Protein AF-A0A3D0I6V7-F1 (afdb_monomer_lite)

Foldseek 3Di:
DDDDDDDDPPDDPDPPFDWDDDDDPFKTWTDDPQEIEIEGPQQDPLLVVLLNLLLCLLCVQPVVLVVQLNVLNAYEYEAEPPGFQLVDPVNVVLVPHADPVRHRRGPDDQWAADQRYIYGYSCLSQVPPPDPQLFFRVSLLRVQLNSLSSDDPVLVVLLQVLLVVCVVVVLDPPPAQCNPHSSSVRRQLSQQDQLGGCDCRRGNRSRHLVSCCVRRVSSSVSSCNNNNNGHDDGRPPRPD

Secondary structure (DSSP, 8-state):
----------------------SSTTEEEEEETTEEEEEETTS-HHHHHHHHHHHHHHHTT-HHHHHHHHHTT-EEEEE-TT--GGGSGGGGGGTT-B-TTS-BTTTT--EEE-SSEEEEEHHHHTT-TT-TTTTB-HHHHHHHHHHHTTS-HHHHHHHHHHHHHHHHTT-S-TT-GGGSSHHHHHHHHHHHHTT-B--STTTTT--SHHHHHHH-HHHHHHHHHHHTT---PPPTT---

Sequence (240 aa):
MSNRSLFIMVSLFCMLTAIVARGDSNERSSQDEGIEFKSTITVSDDAIERAQYIVDQMLSNASAIREKMKAIGFKVEIIGKDQVLSDLPDYSNLKGKTTLDGRDYDKGTRGVGSKKLCSVGEENLLCLPGQRYRDEDVLVHEFSHSIMAHLDVSTQAMIDLAYENASESKLYPDGIYMMRNSREYWAEGTQAWFDVTRRHDVNGGYNTREKLKDHDPQLASLLEQVYGSTRISRYHGCAY

Radius of gyration: 19.34 Å; chains: 1; bounding box: 62×46×58 Å

pLDDT: mean 90.11, std 17.69, range [30.78, 98.88]

Structure (mmCIF, N/CA/C/O backbone):
data_AF-A0A3D0I6V7-F1
#
_entry.id   AF-A0A3D0I6V7-F1
#
loop_
_atom_site.group_PDB
_atom_site.id
_atom_site.type_symbol
_atom_site.label_atom_id
_atom_site.label_alt_id
_atom_site.label_comp_id
_atom_site.label_asym_id
_atom_site.label_entity_id
_atom_site.label_seq_id
_atom_site.pdbx_PDB_ins_code
_atom_site.Cartn_x
_atom_site.Cartn_y
_atom_site.Cartn_z
_atom_site.occupancy
_atom_site.B_iso_or_equiv
_atom_site.auth_seq_id
_atom_site.auth_comp_id
_atom_site.auth_asym_id
_atom_site.auth_atom_id
_atom_site.pdbx_PDB_model_num
ATOM 1 N N . MET A 1 1 ? -40.426 27.567 -33.828 1.00 44.19 1 MET A N 1
ATOM 2 C CA . MET A 1 1 ? -39.173 26.983 -34.353 1.00 44.19 1 MET A CA 1
ATOM 3 C C . MET A 1 1 ? -38.013 27.862 -33.910 1.00 44.19 1 MET A C 1
ATOM 5 O O . MET A 1 1 ? -37.875 28.963 -34.419 1.00 44.19 1 MET A O 1
ATOM 9 N N . SER A 1 2 ? -37.235 27.431 -32.919 1.00 36.03 2 SER A N 1
ATOM 10 C CA . SER A 1 2 ? -35.930 28.023 -32.601 1.00 36.03 2 SER A CA 1
ATOM 11 C C . SER A 1 2 ? -35.115 26.956 -31.873 1.00 36.03 2 SER A C 1
ATOM 13 O O . SER A 1 2 ? -35.386 26.636 -30.718 1.00 36.03 2 SER A O 1
ATOM 15 N N . ASN A 1 3 ? -34.201 26.328 -32.613 1.00 36.41 3 ASN A N 1
ATOM 16 C CA . ASN A 1 3 ? -33.264 25.328 -32.115 1.00 36.41 3 ASN A CA 1
ATOM 17 C C . ASN A 1 3 ? -32.161 26.033 -31.320 1.00 36.41 3 ASN A C 1
ATOM 19 O O . ASN A 1 3 ? -31.417 26.835 -31.881 1.00 36.41 3 ASN A O 1
ATOM 23 N N . ARG A 1 4 ? -32.017 25.694 -30.038 1.00 38.53 4 ARG A N 1
ATOM 24 C CA . ARG A 1 4 ? -30.774 25.914 -29.292 1.00 38.53 4 ARG A CA 1
ATOM 25 C C . ARG A 1 4 ? -29.986 24.610 -29.315 1.00 38.53 4 ARG A C 1
ATOM 27 O O . ARG A 1 4 ? -30.300 23.687 -28.572 1.00 38.53 4 ARG A O 1
ATOM 34 N N . SER A 1 5 ? -28.998 24.532 -30.200 1.00 37.81 5 SER A N 1
ATOM 35 C CA . SER A 1 5 ? -28.028 23.439 -30.212 1.00 37.81 5 SER A CA 1
ATOM 36 C C . SER A 1 5 ? -27.090 23.586 -29.017 1.00 37.81 5 SER A C 1
ATOM 38 O O . SER A 1 5 ? -26.393 24.591 -28.878 1.00 37.81 5 SER A O 1
ATOM 40 N N . LEU A 1 6 ? -27.112 22.584 -28.144 1.00 35.12 6 LEU A N 1
ATOM 41 C CA . LEU A 1 6 ? -26.223 22.420 -27.003 1.00 35.12 6 LEU A CA 1
ATOM 42 C C . LEU A 1 6 ? -24.866 21.913 -27.521 1.00 35.12 6 LEU A C 1
ATOM 44 O O . LEU A 1 6 ? -24.780 20.804 -28.042 1.00 35.12 6 LEU A O 1
ATOM 48 N N . PHE A 1 7 ? -23.817 22.730 -27.418 1.00 35.53 7 PHE A N 1
ATOM 49 C CA . PHE A 1 7 ? -22.442 22.295 -27.675 1.00 35.53 7 PHE A CA 1
ATOM 50 C C . PHE A 1 7 ? -21.954 21.475 -26.475 1.00 35.53 7 PHE A C 1
ATOM 52 O O . PHE A 1 7 ? -21.777 22.010 -25.382 1.00 35.53 7 PHE A O 1
ATOM 59 N N . ILE A 1 8 ? -21.750 20.174 -26.677 1.00 35.34 8 ILE A N 1
ATOM 60 C CA . ILE A 1 8 ? -21.060 19.297 -25.728 1.00 35.34 8 ILE A CA 1
ATOM 61 C C . ILE A 1 8 ? -19.558 19.471 -25.978 1.00 35.34 8 ILE A C 1
ATOM 63 O O . ILE A 1 8 ? -19.040 19.040 -27.007 1.00 35.34 8 ILE A O 1
ATOM 67 N N . MET A 1 9 ? -18.864 20.133 -25.053 1.00 30.78 9 MET A N 1
ATOM 68 C CA . MET A 1 9 ? -17.402 20.171 -25.017 1.00 30.78 9 MET A CA 1
ATOM 69 C C . MET A 1 9 ? -16.917 18.852 -24.407 1.00 30.78 9 MET A C 1
ATOM 71 O O . MET A 1 9 ? -16.960 18.665 -23.194 1.00 30.78 9 MET A O 1
ATOM 75 N N . VAL A 1 10 ? -16.495 17.912 -25.251 1.00 34.19 10 VAL A N 1
ATOM 76 C CA . VAL A 1 10 ? -15.739 16.737 -24.806 1.00 34.19 10 VAL A CA 1
ATOM 77 C C . VAL A 1 10 ? -14.301 17.202 -24.583 1.00 34.19 10 VAL A C 1
ATOM 79 O O . VAL A 1 10 ? -13.553 17.395 -25.539 1.00 34.19 10 VAL A O 1
ATOM 82 N N . SER A 1 11 ? -13.928 17.445 -23.325 1.00 35.38 11 SER A N 1
ATOM 83 C CA . SER A 1 11 ? -12.531 17.673 -22.949 1.00 35.38 11 SER A CA 1
ATOM 84 C C . SER A 1 11 ? -11.762 16.364 -23.092 1.00 35.38 11 SER A C 1
ATOM 86 O O . SER A 1 11 ? -11.892 15.460 -22.270 1.00 35.38 11 SER A O 1
ATOM 88 N N . LEU A 1 12 ? -10.967 16.267 -24.153 1.00 33.97 12 LEU A N 1
ATOM 89 C CA . LEU A 1 12 ? -9.975 15.219 -24.340 1.00 33.97 12 LEU A CA 1
ATOM 90 C C . LEU A 1 12 ? -8.767 15.567 -23.453 1.00 33.97 12 LEU A C 1
ATOM 92 O O . LEU A 1 12 ? -7.977 16.448 -23.794 1.00 33.97 12 LEU A O 1
ATOM 96 N N . PHE A 1 13 ? -8.653 14.934 -22.284 1.00 36.72 13 PHE A N 1
ATOM 97 C CA . PHE A 1 13 ? -7.444 15.021 -21.463 1.00 36.72 13 PHE A CA 1
ATOM 98 C C . PHE A 1 13 ? -6.343 14.217 -22.162 1.00 36.72 13 PHE A C 1
ATOM 100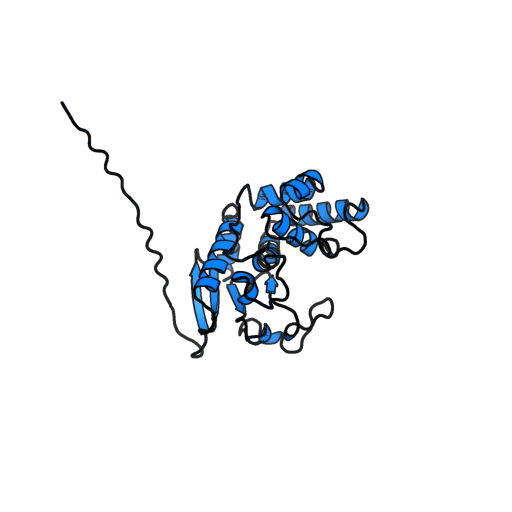 O O . PHE A 1 13 ? -6.363 12.991 -22.191 1.00 36.72 13 PHE A O 1
ATOM 107 N N . CYS A 1 14 ? -5.415 14.926 -22.797 1.00 34.62 14 CYS A N 1
ATOM 108 C CA . CYS A 1 14 ? -4.216 14.352 -23.384 1.00 34.62 14 CYS A CA 1
ATOM 109 C C . CYS A 1 14 ? -3.170 14.237 -22.265 1.00 34.62 14 CYS A C 1
ATOM 111 O O . CYS A 1 14 ? -2.580 15.247 -21.879 1.00 34.62 14 CYS A O 1
ATOM 113 N N . MET A 1 15 ? -2.977 13.040 -21.704 1.00 38.62 15 MET A N 1
ATOM 114 C CA . MET A 1 15 ? -1.823 12.761 -20.844 1.00 38.62 15 MET A CA 1
ATOM 115 C C . MET A 1 15 ? -0.558 12.847 -21.706 1.00 38.62 15 MET A C 1
ATOM 117 O O . MET A 1 15 ? -0.274 11.958 -22.505 1.00 38.62 15 MET A O 1
ATOM 121 N N . LEU A 1 16 ? 0.195 13.944 -21.582 1.00 36.66 16 LEU A N 1
ATOM 122 C CA . LEU A 1 16 ? 1.563 14.005 -22.089 1.00 36.66 16 LEU A CA 1
ATOM 123 C C . LEU A 1 16 ? 2.473 13.260 -21.106 1.00 36.66 16 LEU A C 1
ATOM 125 O O . LEU A 1 16 ? 2.889 13.815 -20.091 1.00 36.66 16 LEU A O 1
ATOM 129 N N . THR A 1 17 ? 2.825 12.021 -21.430 1.00 43.06 17 THR A N 1
ATOM 130 C CA . THR A 1 17 ? 3.949 11.321 -20.806 1.00 43.06 17 THR A CA 1
ATOM 131 C C . THR A 1 17 ? 5.256 11.918 -21.330 1.00 43.06 17 THR A C 1
ATOM 133 O O . THR A 1 17 ? 5.745 11.595 -22.411 1.00 43.06 17 THR A O 1
ATOM 136 N N . ALA A 1 18 ? 5.834 12.850 -20.571 1.00 42.56 18 ALA A N 1
ATOM 137 C CA . ALA A 1 18 ? 7.183 13.335 -20.832 1.00 42.56 18 ALA A CA 1
ATOM 138 C C . ALA A 1 18 ? 8.200 12.281 -20.362 1.00 42.56 18 ALA A C 1
ATOM 140 O O . ALA A 1 18 ? 8.536 12.215 -19.182 1.00 42.56 18 ALA A O 1
ATOM 141 N N . ILE A 1 19 ? 8.696 11.454 -21.286 1.00 46.72 19 ILE A N 1
ATOM 142 C CA . ILE A 1 19 ? 9.836 10.563 -21.034 1.00 46.72 19 ILE A CA 1
ATOM 143 C C . ILE A 1 19 ? 11.098 11.433 -20.967 1.00 46.72 19 ILE A C 1
ATOM 145 O O . ILE A 1 19 ? 11.616 11.881 -21.992 1.00 46.72 19 ILE A O 1
ATOM 149 N N . VAL A 1 20 ? 11.601 11.700 -19.760 1.00 46.50 20 VAL A N 1
ATOM 150 C CA . VAL A 1 20 ? 12.901 12.355 -19.563 1.00 46.50 20 VAL A CA 1
ATOM 151 C C . VAL A 1 20 ? 13.965 11.269 -19.433 1.00 46.50 20 VAL A C 1
ATOM 153 O O . VAL A 1 20 ? 14.187 10.718 -18.362 1.00 46.50 20 VAL A O 1
ATOM 156 N N . ALA A 1 21 ? 14.643 10.953 -20.535 1.00 43.91 21 ALA A N 1
ATOM 157 C CA . ALA A 1 21 ? 15.810 10.078 -20.504 1.00 43.91 21 ALA A CA 1
ATOM 158 C C . ALA A 1 21 ? 17.043 10.870 -20.038 1.00 43.91 21 ALA A C 1
ATOM 160 O O . ALA A 1 21 ? 17.552 11.701 -20.794 1.00 43.91 21 ALA A O 1
ATOM 161 N N . ARG A 1 22 ? 17.539 10.620 -18.816 1.00 43.75 22 ARG A N 1
ATOM 162 C CA . ARG A 1 22 ? 18.930 10.919 -18.417 1.00 43.75 22 ARG A CA 1
ATOM 163 C C . ARG A 1 22 ? 19.333 10.198 -17.119 1.00 43.75 22 ARG A C 1
ATOM 165 O O . ARG A 1 22 ? 18.882 10.582 -16.047 1.00 43.75 22 ARG A O 1
ATOM 172 N N . GLY A 1 23 ? 20.265 9.248 -17.252 1.00 40.56 23 GLY A N 1
ATOM 173 C CA . GLY A 1 23 ? 20.963 8.539 -16.167 1.00 40.56 23 GLY A CA 1
ATOM 174 C C . GLY A 1 23 ? 20.849 7.022 -16.333 1.00 40.56 23 GLY A C 1
ATOM 175 O O . GLY A 1 23 ? 19.756 6.513 -16.169 1.00 40.56 23 GLY A O 1
ATOM 176 N N . ASP A 1 24 ? 21.951 6.362 -16.722 1.00 50.97 24 ASP A N 1
ATOM 177 C CA . ASP A 1 24 ? 22.096 4.939 -17.098 1.00 50.97 24 ASP A CA 1
ATOM 178 C C . ASP A 1 24 ? 21.092 4.395 -18.137 1.00 50.97 24 ASP A C 1
ATOM 180 O O . ASP A 1 24 ? 19.878 4.473 -18.005 1.00 50.97 24 ASP A O 1
ATOM 184 N N . SER A 1 25 ? 21.603 3.814 -19.229 1.00 58.59 25 SER A N 1
ATOM 185 C CA . SER A 1 25 ? 20.843 3.463 -20.448 1.00 58.59 25 SER A CA 1
ATOM 186 C C . SER A 1 25 ? 19.712 2.433 -20.273 1.00 58.59 25 SER A C 1
ATOM 188 O O . SER A 1 25 ? 19.118 2.024 -21.267 1.00 58.59 25 SER A O 1
ATOM 190 N N . ASN A 1 26 ? 19.434 2.006 -19.041 1.00 82.31 26 ASN A N 1
ATOM 191 C CA . ASN A 1 26 ? 18.452 0.992 -18.688 1.00 82.31 26 ASN A CA 1
ATOM 192 C C . ASN A 1 26 ? 17.355 1.487 -17.734 1.00 82.31 26 ASN A C 1
ATOM 194 O O . ASN A 1 26 ? 16.481 0.687 -17.416 1.00 82.31 26 ASN A O 1
ATOM 198 N N . GLU A 1 27 ? 17.356 2.749 -17.293 1.00 88.69 27 GLU A N 1
ATOM 199 C CA . GLU A 1 27 ? 16.289 3.314 -16.452 1.00 88.69 27 GLU A CA 1
ATOM 200 C C . GLU A 1 27 ? 15.258 4.097 -17.270 1.00 88.69 27 GLU A C 1
ATOM 202 O O . GLU A 1 27 ? 15.565 4.716 -18.292 1.00 88.69 27 GLU A O 1
ATOM 207 N N . ARG A 1 28 ? 14.015 4.106 -16.786 1.00 92.31 28 ARG A N 1
ATOM 208 C CA . ARG A 1 28 ? 12.954 4.985 -17.270 1.00 92.31 28 ARG A CA 1
ATOM 209 C C . ARG A 1 28 ? 12.124 5.519 -16.114 1.00 92.31 28 ARG A C 1
ATOM 211 O O . ARG A 1 28 ? 11.923 4.838 -15.107 1.00 92.31 28 ARG A O 1
ATOM 218 N N . SER A 1 29 ? 11.599 6.723 -16.297 1.00 94.19 29 SER A N 1
ATOM 219 C CA . SER A 1 29 ? 10.659 7.335 -15.371 1.00 94.19 29 SER A CA 1
ATOM 220 C C . SER A 1 29 ? 9.445 7.899 -16.098 1.00 94.19 29 SER A C 1
ATOM 222 O O . SER A 1 29 ? 9.492 8.245 -17.281 1.00 94.19 29 SER A O 1
ATOM 224 N N . SER A 1 30 ? 8.340 7.968 -15.370 1.00 94.69 30 SER A N 1
ATOM 225 C CA . SER A 1 30 ? 7.122 8.675 -15.747 1.00 94.69 30 SER A CA 1
ATOM 226 C C . SER A 1 30 ? 6.600 9.434 -14.531 1.00 94.69 30 SER A C 1
ATOM 228 O O . SER A 1 30 ? 7.042 9.201 -13.405 1.00 94.69 30 SER A O 1
ATOM 230 N N . GLN A 1 31 ? 5.685 10.370 -14.749 1.00 95.06 31 GLN A N 1
ATOM 231 C CA . GLN A 1 31 ? 5.022 11.085 -13.667 1.00 95.06 31 GLN A CA 1
ATOM 232 C C . GLN A 1 31 ? 3.521 11.023 -13.866 1.00 95.06 31 GLN A C 1
ATOM 234 O O . GLN A 1 31 ? 3.049 11.147 -14.994 1.00 95.06 31 GLN A O 1
ATOM 239 N N . ASP A 1 32 ? 2.805 10.888 -12.759 1.00 95.44 32 ASP A N 1
ATOM 240 C CA . ASP A 1 32 ? 1.353 10.940 -12.731 1.00 95.44 32 ASP A CA 1
ATOM 241 C C . ASP A 1 32 ? 0.898 11.735 -11.508 1.00 95.44 32 ASP A C 1
ATOM 243 O O . ASP A 1 32 ? 1.342 11.488 -10.383 1.00 95.44 32 ASP A O 1
ATOM 247 N N . GLU A 1 33 ? 0.115 12.788 -11.754 1.00 94.25 33 GLU A N 1
ATOM 248 C CA . GLU A 1 33 ? -0.360 13.733 -10.732 1.00 94.25 33 GLU A CA 1
ATOM 249 C C . GLU A 1 33 ? 0.744 14.227 -9.757 1.00 94.25 33 GLU A C 1
ATOM 251 O O . GLU A 1 33 ? 0.497 14.546 -8.592 1.00 94.25 33 GLU A O 1
ATOM 256 N N . GLY A 1 34 ? 1.991 14.314 -10.241 1.00 92.88 34 GLY A N 1
ATOM 257 C CA . GLY A 1 34 ? 3.176 14.764 -9.500 1.00 92.88 34 GLY A CA 1
ATOM 258 C C . GLY A 1 34 ? 3.893 13.702 -8.656 1.00 92.88 34 GLY A C 1
ATOM 259 O O . GLY A 1 34 ? 4.858 14.044 -7.972 1.00 92.88 34 GLY A O 1
ATOM 260 N N . ILE A 1 35 ? 3.456 12.443 -8.694 1.00 97.75 35 ILE A N 1
ATOM 261 C CA . ILE A 1 35 ? 4.206 11.301 -8.163 1.00 97.75 35 ILE A CA 1
ATOM 262 C C . ILE A 1 35 ? 5.079 10.730 -9.280 1.00 97.75 35 ILE A C 1
ATOM 264 O O . ILE A 1 35 ? 4.626 10.565 -10.412 1.00 97.75 35 ILE A O 1
ATOM 268 N N . GLU A 1 36 ? 6.344 10.450 -8.974 1.00 98.00 36 GLU A N 1
ATOM 269 C CA . GLU A 1 36 ? 7.277 9.856 -9.931 1.00 98.00 36 GLU A CA 1
ATOM 270 C C . GLU A 1 36 ? 7.214 8.324 -9.865 1.00 98.00 36 GLU A C 1
ATOM 272 O O . GLU A 1 36 ? 7.253 7.733 -8.786 1.00 98.00 36 GLU A O 1
ATOM 277 N N . PHE A 1 37 ? 7.156 7.684 -11.031 1.00 98.38 37 PHE A N 1
ATOM 278 C CA . PHE A 1 37 ? 7.199 6.236 -11.195 1.00 98.38 37 PHE A CA 1
ATOM 279 C C . PHE A 1 37 ? 8.473 5.863 -11.939 1.00 98.38 37 PHE A C 1
ATOM 281 O O . PHE A 1 37 ? 8.675 6.315 -13.067 1.00 98.38 37 PHE A O 1
ATOM 288 N N . LYS A 1 38 ? 9.328 5.039 -11.332 1.00 97.44 38 LYS A N 1
ATOM 289 C CA . LYS A 1 38 ? 10.608 4.608 -11.911 1.00 97.44 38 LYS A CA 1
ATOM 290 C C . LYS A 1 38 ? 10.631 3.106 -12.141 1.00 97.44 38 LYS A C 1
ATOM 292 O O . LYS A 1 38 ? 10.008 2.333 -11.421 1.00 97.44 38 LYS A O 1
ATOM 297 N N . SER A 1 39 ? 11.353 2.686 -13.166 1.00 96.31 39 SER A N 1
ATOM 298 C CA . SER A 1 39 ? 11.578 1.276 -13.479 1.00 96.31 39 SER A CA 1
ATOM 299 C C . SER A 1 39 ? 12.784 1.135 -14.400 1.00 96.31 39 SER A C 1
ATOM 301 O O . SER A 1 39 ? 13.356 2.129 -14.855 1.00 96.31 39 SER A O 1
ATOM 303 N N . THR A 1 40 ? 13.158 -0.099 -14.716 1.00 93.69 40 THR A N 1
ATOM 304 C CA . THR A 1 40 ? 14.031 -0.350 -15.860 1.00 93.69 40 THR A CA 1
ATOM 305 C C . THR A 1 40 ? 13.239 -0.377 -17.167 1.00 93.69 40 THR A C 1
ATOM 307 O O . THR A 1 40 ? 12.031 -0.609 -17.174 1.00 93.69 40 THR A O 1
ATOM 310 N N . ILE A 1 41 ? 13.914 -0.183 -18.303 1.00 93.38 41 ILE A N 1
ATOM 311 C CA . ILE A 1 41 ? 13.291 -0.234 -19.640 1.00 93.38 41 ILE A CA 1
ATOM 312 C C . ILE A 1 41 ? 12.690 -1.603 -19.993 1.00 93.38 41 ILE A C 1
ATOM 314 O O . ILE A 1 41 ? 11.952 -1.709 -20.967 1.00 93.38 41 ILE A O 1
ATOM 318 N N . THR A 1 42 ? 13.034 -2.652 -19.240 1.00 93.56 42 THR A N 1
ATOM 319 C CA . THR A 1 42 ? 12.515 -4.011 -19.433 1.00 93.56 42 THR A CA 1
ATOM 320 C C . THR A 1 42 ? 11.175 -4.245 -18.748 1.00 93.56 42 THR A C 1
ATOM 322 O O . THR A 1 42 ? 10.496 -5.206 -19.099 1.00 93.56 42 THR A O 1
ATOM 325 N N . VAL A 1 43 ? 10.803 -3.397 -17.782 1.00 96.81 43 VAL A N 1
ATOM 326 C CA . VAL A 1 43 ? 9.460 -3.408 -17.194 1.00 96.81 43 VAL A CA 1
ATOM 327 C C . VAL A 1 43 ? 8.467 -2.985 -18.268 1.00 96.81 43 VAL A C 1
ATOM 329 O O . VAL A 1 43 ? 8.730 -2.057 -19.025 1.00 96.81 43 VAL A O 1
ATOM 332 N N . SER A 1 44 ? 7.333 -3.665 -18.345 1.00 96.31 44 SER A N 1
ATOM 333 C CA . SER A 1 44 ? 6.261 -3.381 -19.303 1.00 96.31 44 SER A CA 1
ATOM 334 C C . SER A 1 44 ? 5.522 -2.068 -19.014 1.00 96.31 44 SER A C 1
ATOM 336 O O . SER A 1 44 ? 5.474 -1.592 -17.878 1.00 96.31 44 SER A O 1
ATOM 338 N N . ASP A 1 45 ? 4.941 -1.463 -20.054 1.00 96.69 45 ASP A N 1
ATOM 339 C CA . ASP A 1 45 ? 4.118 -0.249 -19.923 1.00 96.69 45 ASP A CA 1
ATOM 340 C C . ASP A 1 45 ? 2.863 -0.514 -19.085 1.00 96.69 45 ASP A C 1
ATOM 342 O O . ASP A 1 45 ? 2.590 0.245 -18.158 1.00 96.69 45 ASP A O 1
ATOM 346 N N . ASP A 1 46 ? 2.204 -1.660 -19.295 1.00 97.12 46 ASP A N 1
ATOM 347 C CA . ASP A 1 46 ? 1.071 -2.128 -18.489 1.00 97.12 46 ASP A CA 1
ATOM 348 C C . ASP A 1 46 ? 1.360 -2.102 -16.981 1.00 97.12 46 ASP A C 1
ATOM 350 O O . ASP A 1 46 ? 0.481 -1.769 -16.187 1.00 97.12 46 ASP A O 1
ATOM 354 N N . ALA A 1 47 ? 2.581 -2.453 -16.555 1.00 97.69 47 ALA A N 1
ATOM 355 C CA . ALA A 1 47 ? 2.942 -2.438 -15.139 1.00 97.69 47 ALA A CA 1
ATOM 356 C C . ALA A 1 47 ? 3.014 -1.009 -14.587 1.00 97.69 47 ALA A C 1
ATOM 358 O O . ALA A 1 47 ? 2.548 -0.755 -13.475 1.00 97.69 47 ALA A O 1
ATOM 359 N N . ILE A 1 48 ? 3.552 -0.065 -15.365 1.00 98.00 48 ILE A N 1
ATOM 360 C CA . ILE A 1 48 ? 3.581 1.353 -14.984 1.00 98.00 48 ILE A CA 1
ATOM 361 C C . ILE A 1 48 ? 2.160 1.901 -1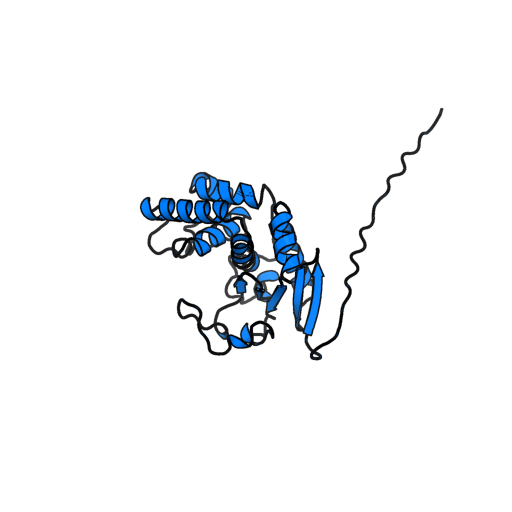4.895 1.00 98.00 48 ILE A C 1
ATOM 363 O O . ILE A 1 48 ? 1.795 2.469 -13.867 1.00 98.00 48 ILE A O 1
ATOM 367 N N . GLU A 1 49 ? 1.349 1.683 -15.929 1.00 97.88 49 GLU A N 1
ATOM 368 C CA . GLU A 1 49 ? -0.039 2.150 -15.976 1.00 97.88 49 GLU A CA 1
ATOM 369 C C . GLU A 1 49 ? -0.867 1.553 -14.831 1.00 97.88 49 GLU A C 1
ATOM 371 O O . GLU A 1 49 ? -1.656 2.245 -14.182 1.00 97.88 49 GLU A O 1
ATOM 376 N N . ARG A 1 50 ? -0.648 0.271 -14.511 1.00 98.25 50 ARG A N 1
ATOM 377 C CA . ARG A 1 50 ? -1.302 -0.386 -13.378 1.00 98.25 50 ARG A CA 1
ATOM 378 C C . ARG A 1 50 ? -0.893 0.234 -12.043 1.00 98.25 50 ARG A C 1
ATOM 380 O O . ARG A 1 50 ? -1.761 0.446 -11.193 1.00 98.25 50 ARG A O 1
ATOM 387 N N . ALA A 1 51 ? 0.393 0.520 -11.849 1.00 98.62 51 ALA A N 1
ATOM 388 C CA . ALA A 1 51 ? 0.881 1.152 -10.627 1.00 98.62 51 ALA A CA 1
ATOM 389 C C . ALA A 1 51 ? 0.310 2.568 -10.455 1.00 98.62 51 ALA A C 1
ATOM 391 O O . ALA A 1 51 ? -0.172 2.900 -9.370 1.00 98.62 51 ALA A O 1
ATOM 392 N N . GLN A 1 52 ? 0.304 3.367 -11.527 1.00 98.56 52 GLN A N 1
ATOM 393 C CA . GLN A 1 52 ? -0.300 4.703 -11.562 1.00 98.56 52 GLN A CA 1
ATOM 394 C C . GLN A 1 52 ? -1.779 4.646 -11.185 1.00 98.56 52 GLN A C 1
ATOM 396 O O . GLN A 1 52 ? -2.198 5.292 -10.227 1.00 98.56 52 GLN A O 1
ATOM 401 N N . TYR A 1 53 ? -2.543 3.764 -11.838 1.00 98.44 53 TYR A N 1
ATOM 402 C CA . TYR A 1 53 ? -3.957 3.564 -11.533 1.00 98.44 53 TYR A CA 1
ATOM 403 C C . TYR A 1 53 ? -4.206 3.246 -10.050 1.00 98.44 53 TYR A C 1
ATOM 405 O O . TYR A 1 53 ? -5.086 3.853 -9.439 1.00 98.44 53 TYR A O 1
ATOM 413 N N . ILE A 1 54 ? -3.449 2.313 -9.455 1.00 98.62 54 ILE A N 1
ATOM 414 C CA . ILE A 1 54 ? -3.612 1.945 -8.038 1.00 98.62 54 ILE A CA 1
ATOM 415 C C . ILE A 1 54 ? -3.348 3.151 -7.131 1.00 98.62 54 ILE A C 1
ATOM 417 O O . ILE A 1 54 ? -4.174 3.453 -6.266 1.00 98.62 54 ILE A O 1
ATOM 421 N N . VAL A 1 55 ? -2.226 3.850 -7.336 1.00 98.75 55 VAL A N 1
ATOM 422 C CA . VAL A 1 55 ? -1.857 5.042 -6.554 1.00 98.75 55 VAL A CA 1
ATOM 423 C C . VAL A 1 55 ? -2.948 6.103 -6.645 1.00 98.75 55 VAL A C 1
ATOM 425 O O . VAL A 1 55 ? -3.354 6.667 -5.626 1.00 98.75 55 VAL A O 1
ATOM 428 N N . ASP A 1 56 ? -3.482 6.319 -7.843 1.00 98.25 56 ASP A N 1
ATOM 429 C CA . ASP A 1 56 ? -4.544 7.280 -8.077 1.00 98.25 56 ASP A CA 1
ATOM 430 C C . ASP A 1 56 ? -5.849 6.927 -7.378 1.00 98.25 56 ASP A C 1
ATOM 432 O O . ASP A 1 56 ? -6.457 7.790 -6.736 1.00 98.25 56 ASP A O 1
ATOM 436 N N . GLN A 1 57 ? -6.260 5.659 -7.423 1.00 98.31 57 GLN A N 1
ATOM 437 C CA . GLN A 1 57 ? -7.437 5.216 -6.682 1.00 98.31 57 GLN A CA 1
ATOM 438 C C . GLN A 1 57 ? -7.234 5.380 -5.172 1.00 98.31 57 GLN A C 1
ATOM 440 O O . GLN A 1 57 ? -8.102 5.937 -4.495 1.00 98.31 57 GLN A O 1
ATOM 445 N N . MET A 1 58 ? -6.083 4.968 -4.636 1.00 98.69 58 MET A N 1
ATOM 446 C CA . MET A 1 58 ? -5.796 5.068 -3.201 1.00 98.69 58 MET A CA 1
ATOM 447 C C . MET A 1 58 ? -5.712 6.518 -2.702 1.00 98.69 58 MET A C 1
ATOM 449 O O . MET A 1 58 ? -6.015 6.775 -1.539 1.00 98.69 58 MET A O 1
ATOM 453 N N . LEU A 1 59 ? -5.345 7.473 -3.563 1.00 98.38 59 LEU A N 1
ATOM 454 C CA . LEU A 1 59 ? -5.271 8.899 -3.224 1.00 98.38 59 LEU A CA 1
ATOM 455 C C . LEU A 1 59 ? -6.482 9.725 -3.675 1.00 98.38 59 LEU A C 1
ATOM 457 O O . LEU A 1 59 ? -6.525 10.924 -3.396 1.00 98.38 59 LEU A O 1
ATOM 461 N N . SER A 1 60 ? -7.469 9.121 -4.338 1.00 97.19 60 SER A N 1
ATOM 462 C CA . SER A 1 60 ? -8.636 9.820 -4.905 1.00 97.19 60 SER A CA 1
ATOM 463 C C . SER A 1 60 ? -9.415 10.660 -3.881 1.00 97.19 60 SER A C 1
ATOM 465 O O . SER A 1 60 ? -9.869 11.756 -4.203 1.00 97.19 60 SER A O 1
ATOM 467 N N . ASN A 1 61 ? -9.508 10.188 -2.634 1.00 97.00 61 ASN A N 1
ATOM 468 C CA . ASN A 1 61 ? -10.137 10.899 -1.515 1.00 97.00 61 ASN A CA 1
ATOM 469 C C . ASN A 1 61 ? -9.117 11.567 -0.564 1.00 97.00 61 ASN A C 1
ATOM 471 O O . ASN A 1 61 ? -9.488 12.162 0.443 1.00 97.00 61 ASN A O 1
ATOM 475 N N . ALA A 1 62 ? -7.820 11.501 -0.881 1.00 95.81 62 ALA A N 1
ATOM 476 C CA . ALA A 1 62 ? -6.726 11.910 -0.003 1.00 95.81 62 ALA A CA 1
ATOM 477 C C . ALA A 1 62 ? -5.768 12.914 -0.675 1.00 95.81 62 ALA A C 1
ATOM 479 O O . ALA A 1 62 ? -4.544 12.811 -0.562 1.00 95.81 62 ALA A O 1
ATOM 480 N N . SER A 1 63 ? -6.311 13.930 -1.353 1.00 95.88 63 SER A N 1
ATOM 481 C CA . SER A 1 63 ? -5.521 14.942 -2.080 1.00 95.88 63 SER A CA 1
ATOM 482 C C . SER A 1 63 ? -4.480 15.653 -1.204 1.00 95.88 63 SER A C 1
ATOM 484 O O . SER A 1 63 ? -3.355 15.880 -1.640 1.00 95.88 63 SER A O 1
ATOM 486 N N . ALA A 1 64 ? -4.792 15.927 0.067 1.00 97.50 64 ALA A N 1
ATOM 487 C CA . ALA A 1 64 ? -3.832 16.511 1.006 1.00 97.50 64 ALA A CA 1
ATOM 488 C C . ALA A 1 64 ? -2.616 15.599 1.269 1.00 97.50 64 ALA A C 1
ATOM 490 O O . ALA A 1 64 ? -1.512 16.094 1.498 1.00 97.50 64 ALA A O 1
ATOM 491 N N . ILE A 1 65 ? -2.797 14.275 1.232 1.00 98.38 65 ILE A N 1
ATOM 492 C CA . ILE A 1 65 ? -1.699 13.305 1.343 1.00 98.38 65 ILE A CA 1
ATOM 493 C C . ILE A 1 65 ? -0.872 13.311 0.060 1.00 98.38 65 ILE A C 1
ATOM 495 O O . ILE A 1 65 ? 0.356 13.379 0.140 1.00 98.38 65 ILE A O 1
ATOM 499 N N . ARG A 1 66 ? -1.532 13.337 -1.106 1.00 98.19 66 ARG A N 1
ATOM 500 C CA . ARG A 1 66 ? -0.862 13.466 -2.407 1.00 98.19 66 ARG A CA 1
ATOM 501 C C . ARG A 1 66 ? 0.054 14.689 -2.441 1.00 98.19 66 ARG A C 1
ATOM 503 O O . ARG A 1 66 ? 1.224 14.560 -2.784 1.00 98.19 66 ARG A O 1
ATOM 510 N N . GLU A 1 67 ? -0.425 15.855 -2.011 1.00 98.31 67 GLU A N 1
ATOM 511 C CA . GLU A 1 67 ? 0.393 17.077 -1.984 1.00 98.31 67 GLU A CA 1
ATOM 512 C C . GLU A 1 67 ? 1.604 16.967 -1.047 1.00 98.31 67 GLU A C 1
ATOM 514 O O . GLU A 1 67 ? 2.698 17.412 -1.397 1.00 98.31 67 GLU A O 1
ATOM 519 N N . LYS A 1 68 ? 1.463 16.309 0.112 1.00 98.50 68 LYS A N 1
ATOM 520 C CA . LYS A 1 68 ? 2.608 16.039 1.000 1.00 98.50 68 LYS A CA 1
ATOM 521 C C . LYS A 1 68 ? 3.636 15.115 0.341 1.00 98.50 68 LYS A C 1
ATOM 523 O O . LYS A 1 68 ? 4.831 15.373 0.464 1.00 98.50 68 LYS A O 1
ATOM 528 N N . MET A 1 69 ? 3.183 14.069 -0.352 1.00 98.56 69 MET A N 1
ATOM 529 C CA . MET A 1 69 ? 4.048 13.135 -1.081 1.00 98.56 69 MET A CA 1
ATOM 530 C C . MET A 1 69 ? 4.787 13.834 -2.233 1.00 98.56 69 MET A C 1
ATOM 532 O O . MET A 1 69 ? 6.006 13.707 -2.354 1.00 98.56 69 MET A O 1
ATOM 536 N N . LYS A 1 70 ? 4.088 14.662 -3.018 1.00 98.12 70 LYS A N 1
ATOM 537 C CA . LYS A 1 70 ? 4.685 15.495 -4.077 1.00 98.12 70 LYS A CA 1
ATOM 538 C C . LYS A 1 70 ? 5.764 16.423 -3.525 1.00 98.12 70 LYS A C 1
ATOM 540 O O . LYS A 1 70 ? 6.871 16.473 -4.054 1.00 98.12 70 LYS A O 1
ATOM 545 N N . ALA A 1 71 ? 5.472 17.116 -2.423 1.00 98.12 71 ALA A N 1
ATOM 546 C CA . ALA A 1 71 ? 6.384 18.089 -1.821 1.00 98.12 71 ALA A CA 1
ATOM 547 C C . ALA A 1 71 ? 7.724 17.485 -1.367 1.00 98.12 71 ALA A C 1
ATOM 549 O O . ALA A 1 71 ? 8.719 18.203 -1.272 1.00 98.12 71 ALA A O 1
ATOM 550 N N . ILE A 1 72 ? 7.768 16.180 -1.086 1.00 97.75 72 ILE A N 1
ATOM 551 C CA . ILE A 1 72 ? 8.995 15.485 -0.675 1.00 97.75 72 ILE A CA 1
ATOM 552 C C . ILE A 1 72 ? 9.651 14.678 -1.801 1.00 97.75 72 ILE A C 1
ATOM 554 O O . ILE A 1 72 ? 10.649 14.004 -1.531 1.00 97.75 72 ILE A O 1
ATOM 558 N N . GLY A 1 73 ? 9.108 14.741 -3.022 1.00 97.50 73 GLY A N 1
ATOM 559 C CA . GLY A 1 73 ? 9.569 13.955 -4.164 1.00 97.50 73 GLY A CA 1
ATOM 560 C C . GLY A 1 73 ? 9.368 12.458 -3.949 1.00 97.50 73 GLY A C 1
ATOM 561 O O . GLY A 1 73 ? 10.318 11.692 -4.092 1.00 97.50 73 GLY A O 1
ATOM 562 N N . PHE A 1 74 ? 8.170 12.057 -3.512 1.00 98.38 74 PHE A N 1
ATOM 563 C CA . PHE A 1 74 ? 7.829 10.650 -3.328 1.00 98.38 74 PHE A CA 1
ATOM 564 C C . PHE A 1 74 ? 7.904 9.886 -4.653 1.00 98.38 74 PHE A C 1
ATOM 566 O O . PHE A 1 74 ? 7.445 10.384 -5.684 1.00 98.38 74 PHE A O 1
ATOM 573 N N . LYS A 1 75 ? 8.438 8.662 -4.602 1.00 98.12 75 LYS A N 1
ATOM 574 C CA . LYS A 1 75 ? 8.594 7.800 -5.776 1.00 98.12 75 LYS A CA 1
ATOM 575 C C . LYS A 1 75 ? 7.986 6.426 -5.556 1.00 98.12 75 LYS A C 1
ATOM 577 O O . LYS A 1 75 ? 8.103 5.859 -4.468 1.00 98.12 75 LYS A O 1
ATOM 582 N N . VAL A 1 76 ? 7.418 5.875 -6.620 1.00 98.62 76 VAL A N 1
ATOM 583 C CA . VAL A 1 76 ? 7.076 4.456 -6.728 1.00 98.62 76 VAL A CA 1
ATOM 584 C C . VAL A 1 76 ? 8.050 3.804 -7.704 1.00 98.62 76 VAL A C 1
ATOM 586 O O . VAL A 1 76 ? 8.150 4.232 -8.850 1.00 98.62 76 VAL A O 1
ATOM 589 N N . GLU A 1 77 ? 8.782 2.778 -7.281 1.00 98.12 77 GLU A N 1
ATOM 590 C CA . GLU A 1 77 ? 9.704 2.045 -8.152 1.00 98.12 77 GLU A CA 1
ATOM 591 C C . GLU A 1 77 ? 9.225 0.612 -8.411 1.00 98.12 77 GLU A C 1
ATOM 593 O O . GLU A 1 77 ? 8.921 -0.141 -7.485 1.00 98.12 77 GLU A O 1
ATOM 598 N N . ILE A 1 78 ? 9.170 0.214 -9.680 1.00 98.44 78 ILE A N 1
ATOM 599 C CA . ILE A 1 78 ? 8.723 -1.124 -10.072 1.00 98.44 78 ILE A CA 1
ATOM 600 C C . ILE A 1 78 ? 9.938 -2.027 -10.229 1.00 98.44 78 ILE A C 1
ATOM 602 O O . ILE A 1 78 ? 10.813 -1.782 -11.063 1.00 98.44 78 ILE A O 1
ATOM 606 N N . ILE A 1 79 ? 9.964 -3.096 -9.439 1.00 97.75 79 ILE A N 1
ATOM 607 C CA . ILE A 1 79 ? 10.976 -4.139 -9.527 1.00 97.75 79 ILE A CA 1
ATOM 608 C C . ILE A 1 79 ? 10.596 -5.035 -10.707 1.00 97.75 79 ILE A C 1
ATOM 610 O O . ILE A 1 79 ? 9.558 -5.696 -10.664 1.00 97.75 79 ILE A O 1
ATOM 614 N N . GLY A 1 80 ? 11.414 -5.082 -11.760 1.00 96.69 80 GLY A N 1
ATOM 615 C CA . GLY A 1 80 ? 11.160 -5.980 -12.886 1.00 96.69 80 GLY A CA 1
ATOM 616 C C . GLY A 1 80 ? 11.067 -7.441 -12.446 1.00 96.69 80 GLY A C 1
ATOM 617 O O . GLY A 1 80 ? 11.649 -7.839 -11.429 1.00 96.69 80 GLY A O 1
ATOM 618 N N . LYS A 1 81 ? 10.328 -8.254 -13.203 1.00 94.94 81 LYS A N 1
ATOM 619 C CA . LYS A 1 81 ? 10.106 -9.678 -12.875 1.00 94.94 81 LYS A CA 1
ATOM 620 C C . LYS A 1 81 ? 11.400 -10.506 -12.749 1.00 94.94 81 LYS A C 1
ATOM 622 O O . LYS A 1 81 ? 11.425 -11.482 -12.008 1.00 94.94 81 LYS A O 1
ATOM 627 N N . ASP A 1 82 ? 12.463 -10.089 -13.442 1.00 93.56 82 ASP A N 1
ATOM 628 C CA . ASP A 1 82 ? 13.789 -10.727 -13.443 1.00 93.56 82 ASP A CA 1
ATOM 629 C C . ASP A 1 82 ? 14.818 -9.962 -12.578 1.00 93.56 82 ASP A C 1
ATOM 631 O O . ASP A 1 82 ? 16.015 -10.239 -12.637 1.00 93.56 82 ASP A O 1
ATOM 635 N N . GLN A 1 83 ? 14.365 -8.984 -11.786 1.00 94.94 83 GLN A N 1
ATOM 636 C CA . GLN A 1 83 ? 15.192 -8.164 -10.894 1.00 94.94 83 GLN A CA 1
ATOM 637 C C . GLN A 1 83 ? 14.908 -8.487 -9.426 1.00 94.94 83 GLN A C 1
ATOM 639 O O . GLN A 1 83 ? 13.820 -8.950 -9.079 1.00 94.94 83 GLN A O 1
ATOM 644 N N . VAL A 1 84 ? 15.848 -8.160 -8.542 1.00 95.25 84 VAL A N 1
ATOM 645 C CA . VAL A 1 84 ? 15.620 -8.097 -7.088 1.00 95.25 84 VAL A CA 1
ATOM 646 C C . VAL A 1 84 ? 15.521 -6.647 -6.611 1.00 95.25 84 VAL A C 1
ATOM 648 O O . VAL A 1 84 ? 15.823 -5.719 -7.358 1.00 95.25 84 VAL A O 1
ATOM 651 N N . LEU A 1 85 ? 15.073 -6.425 -5.370 1.00 95.69 85 LEU A N 1
ATOM 652 C CA . LEU A 1 85 ? 14.843 -5.074 -4.848 1.00 95.69 85 LEU A CA 1
ATOM 653 C C . LEU A 1 85 ? 16.105 -4.204 -4.927 1.00 95.69 85 LEU A C 1
ATOM 655 O O . LEU A 1 85 ? 16.021 -3.059 -5.358 1.00 95.69 85 LEU A O 1
ATOM 659 N N . SER A 1 86 ? 17.269 -4.736 -4.541 1.00 95.69 86 SER A N 1
ATOM 660 C CA . SER A 1 86 ? 18.516 -3.962 -4.537 1.00 95.69 86 SER A CA 1
ATOM 661 C C . SER A 1 86 ? 19.110 -3.689 -5.925 1.00 95.69 86 SER A C 1
ATOM 663 O O . SER A 1 86 ? 20.100 -2.960 -6.019 1.00 95.69 86 SER A O 1
ATOM 665 N N . ASP A 1 87 ? 18.520 -4.227 -7.001 1.00 94.94 87 ASP A N 1
ATOM 666 C CA . ASP A 1 87 ? 18.861 -3.823 -8.372 1.00 94.94 87 ASP A CA 1
ATOM 667 C C . ASP A 1 87 ? 18.261 -2.454 -8.726 1.00 94.94 87 ASP A C 1
ATOM 669 O O . ASP A 1 87 ? 18.698 -1.820 -9.686 1.00 94.94 87 ASP A O 1
ATOM 673 N N . LEU A 1 88 ? 17.273 -1.986 -7.956 1.00 93.75 88 LEU A N 1
ATOM 674 C CA . LEU A 1 88 ? 16.731 -0.644 -8.092 1.00 93.75 88 LEU A CA 1
ATOM 675 C C . LEU A 1 88 ? 17.683 0.393 -7.464 1.00 93.75 88 LEU A C 1
ATOM 677 O O . LEU A 1 88 ? 18.114 0.211 -6.319 1.00 93.75 88 LEU A O 1
ATOM 681 N N . PRO A 1 89 ? 17.996 1.510 -8.149 1.00 91.31 89 PRO A N 1
ATOM 682 C CA . PRO A 1 89 ? 18.994 2.474 -7.680 1.00 91.31 89 PRO A CA 1
ATOM 683 C C . PRO A 1 89 ? 18.700 3.043 -6.290 1.00 91.31 89 PRO A C 1
ATOM 685 O O . PRO A 1 89 ? 19.597 3.077 -5.439 1.00 91.31 89 PRO A O 1
ATOM 688 N N . ASP A 1 90 ? 17.441 3.424 -6.033 1.00 94.38 90 ASP A N 1
ATOM 689 C CA . ASP A 1 90 ? 17.019 4.035 -4.766 1.00 94.38 90 ASP A CA 1
ATOM 690 C C . ASP A 1 90 ? 16.975 3.009 -3.604 1.00 94.38 90 ASP A C 1
ATOM 692 O O . ASP A 1 90 ? 16.897 3.397 -2.436 1.00 94.38 90 ASP A O 1
ATOM 696 N N . TYR A 1 91 ? 17.119 1.709 -3.905 1.00 95.50 91 TYR A N 1
ATOM 697 C CA . TYR A 1 91 ? 17.167 0.597 -2.944 1.00 95.50 91 TYR A CA 1
ATOM 698 C C . TYR A 1 91 ? 18.509 -0.157 -2.922 1.00 95.50 91 TYR A C 1
ATOM 700 O O . TYR A 1 91 ? 18.674 -1.119 -2.165 1.00 95.50 91 TYR A O 1
ATOM 708 N N . SER A 1 92 ? 19.502 0.279 -3.701 1.00 94.81 92 SER A N 1
ATOM 709 C CA . SER A 1 92 ? 20.813 -0.382 -3.834 1.00 94.81 92 SER A CA 1
ATOM 710 C C . SER A 1 92 ? 21.546 -0.582 -2.500 1.00 94.81 92 SER A C 1
ATOM 712 O O . SER A 1 92 ? 22.263 -1.564 -2.291 1.00 94.81 92 SER A O 1
ATOM 714 N N . ASN A 1 93 ? 21.310 0.310 -1.536 1.00 94.81 93 ASN A N 1
ATOM 715 C CA . ASN A 1 93 ? 21.859 0.231 -0.186 1.00 94.81 93 ASN A CA 1
ATOM 716 C C . ASN A 1 93 ? 21.281 -0.918 0.665 1.00 94.81 93 ASN A C 1
ATOM 718 O O . ASN A 1 93 ? 21.772 -1.131 1.779 1.00 94.81 93 ASN A O 1
ATOM 722 N N . LEU A 1 94 ? 20.247 -1.627 0.201 1.00 94.62 94 LEU A N 1
ATOM 723 C CA . LEU A 1 94 ? 19.653 -2.790 0.868 1.00 94.62 94 LEU A CA 1
ATOM 724 C C . LEU A 1 94 ? 20.296 -4.119 0.465 1.00 94.62 94 LEU A C 1
ATOM 726 O O . LEU A 1 94 ? 19.970 -5.148 1.056 1.00 94.62 94 LEU A O 1
ATOM 730 N N . LYS A 1 95 ? 21.242 -4.106 -0.480 1.00 96.00 95 LYS A N 1
ATOM 731 C CA . LYS A 1 95 ? 21.927 -5.316 -0.938 1.00 96.00 95 LYS A CA 1
ATOM 732 C C . LYS A 1 95 ? 22.563 -6.082 0.222 1.00 96.00 95 LYS A C 1
ATOM 734 O O . LYS A 1 95 ? 23.342 -5.525 0.998 1.00 96.00 95 LYS A O 1
ATOM 739 N N . GLY A 1 96 ? 22.216 -7.364 0.338 1.00 94.19 96 GLY A N 1
ATOM 740 C CA . GLY A 1 96 ? 22.700 -8.250 1.402 1.00 94.19 96 GLY A CA 1
ATOM 741 C C . GLY A 1 96 ? 22.179 -7.923 2.808 1.00 94.19 96 GLY A C 1
ATOM 742 O O . GLY A 1 96 ? 22.706 -8.460 3.782 1.00 94.19 96 GLY A O 1
ATOM 743 N N . LYS A 1 97 ? 21.176 -7.044 2.940 1.00 94.81 97 LYS A N 1
ATOM 744 C CA . LYS A 1 97 ? 20.526 -6.730 4.219 1.00 94.81 97 LYS A CA 1
ATOM 745 C C . LYS A 1 97 ? 19.235 -7.519 4.391 1.00 94.81 97 LYS A C 1
ATOM 747 O O . LYS A 1 97 ? 18.641 -8.018 3.437 1.00 94.81 97 LYS A O 1
ATOM 752 N N . THR A 1 98 ? 18.777 -7.568 5.634 1.00 92.94 98 THR A N 1
ATOM 753 C CA . THR A 1 98 ? 17.487 -8.145 5.995 1.00 92.94 98 THR A CA 1
ATOM 754 C C . THR A 1 98 ? 16.518 -7.072 6.474 1.00 92.94 98 THR A C 1
ATOM 756 O O . THR A 1 98 ? 16.920 -6.045 7.030 1.00 92.94 98 THR A O 1
ATOM 759 N N . THR A 1 99 ? 15.230 -7.328 6.293 1.00 85.38 99 THR A N 1
ATOM 760 C CA . THR A 1 99 ? 14.138 -6.640 6.980 1.00 85.38 99 THR A CA 1
ATOM 761 C C . THR A 1 99 ? 14.271 -6.808 8.500 1.00 85.38 99 THR A C 1
ATOM 763 O O . THR A 1 99 ? 15.031 -7.647 8.996 1.00 85.38 99 THR A O 1
ATOM 766 N N . LEU A 1 100 ? 13.498 -6.029 9.264 1.00 81.00 100 LEU A N 1
ATOM 767 C CA . LEU A 1 100 ? 13.487 -6.104 10.732 1.00 81.00 100 LEU A CA 1
ATOM 768 C C . LEU A 1 100 ? 13.091 -7.489 11.261 1.00 81.00 100 LEU A C 1
ATOM 770 O O . LEU A 1 100 ? 13.519 -7.881 12.341 1.00 81.00 100 LEU A O 1
ATOM 774 N N . ASP A 1 101 ? 12.304 -8.239 10.493 1.00 79.75 101 ASP A N 1
ATOM 775 C CA . ASP A 1 101 ? 11.898 -9.604 10.817 1.00 79.75 101 ASP A CA 1
ATOM 776 C C . ASP A 1 101 ? 12.804 -10.691 10.222 1.00 79.75 101 ASP A C 1
ATOM 778 O O . ASP A 1 101 ? 12.450 -11.868 10.249 1.00 79.75 101 ASP A O 1
ATOM 782 N N . GLY A 1 102 ? 13.975 -10.308 9.706 1.00 83.62 102 GLY A N 1
ATOM 783 C CA . GLY A 1 102 ? 15.029 -11.232 9.288 1.00 83.62 102 GLY A CA 1
ATOM 784 C C . GLY A 1 102 ? 14.888 -11.792 7.872 1.00 83.62 102 GLY A C 1
ATOM 785 O O . GLY A 1 102 ? 15.672 -12.662 7.493 1.00 83.62 102 GLY A O 1
ATOM 786 N N . ARG A 1 103 ? 13.933 -11.312 7.066 1.00 86.50 103 ARG A N 1
ATOM 787 C CA . ARG A 1 103 ? 13.814 -11.698 5.652 1.00 86.50 103 ARG A CA 1
ATOM 788 C C . ARG A 1 103 ? 14.855 -10.959 4.821 1.00 86.50 103 ARG A C 1
ATOM 790 O O . ARG A 1 103 ? 15.043 -9.760 4.963 1.00 86.50 103 ARG A O 1
ATOM 797 N N . ASP A 1 104 ? 15.526 -11.674 3.935 1.00 92.12 104 ASP A N 1
ATOM 798 C CA . ASP A 1 104 ? 16.473 -11.097 2.979 1.00 92.12 104 ASP A CA 1
ATOM 799 C C . ASP A 1 104 ? 15.716 -10.246 1.940 1.00 92.12 104 ASP A C 1
ATOM 801 O O . ASP A 1 104 ? 14.769 -10.739 1.314 1.00 92.12 104 ASP A O 1
ATOM 805 N N . TYR A 1 105 ? 16.124 -8.979 1.776 1.00 92.25 105 TYR A N 1
ATOM 806 C CA . TYR A 1 105 ? 15.477 -8.042 0.850 1.00 92.25 105 TYR A CA 1
ATOM 807 C C . TYR A 1 105 ? 15.497 -8.531 -0.607 1.00 92.25 105 TYR A C 1
ATOM 809 O O . TYR A 1 105 ? 14.578 -8.211 -1.354 1.00 92.25 105 TYR A O 1
ATOM 817 N N . ASP A 1 106 ? 16.472 -9.351 -1.006 1.00 93.88 106 ASP A N 1
ATOM 818 C CA . ASP A 1 106 ? 16.613 -9.805 -2.393 1.00 93.88 106 ASP A CA 1
ATOM 819 C C . ASP A 1 106 ? 16.057 -11.219 -2.639 1.00 93.88 106 ASP A C 1
ATOM 821 O O . ASP A 1 106 ? 15.878 -11.616 -3.787 1.00 93.88 106 ASP A O 1
ATOM 825 N N . LYS A 1 107 ? 15.741 -12.002 -1.595 1.00 87.38 107 LYS A N 1
ATOM 826 C CA . LYS A 1 107 ? 15.239 -13.391 -1.757 1.00 87.38 107 LYS A CA 1
ATOM 827 C C . LYS A 1 107 ? 13.733 -13.556 -1.585 1.00 87.38 107 LYS A C 1
ATOM 829 O O . LYS A 1 107 ? 13.210 -14.660 -1.752 1.00 87.38 107 LYS A O 1
ATOM 834 N N . GLY A 1 108 ? 13.021 -12.504 -1.200 1.00 77.62 108 GLY A N 1
ATOM 835 C CA . GLY A 1 108 ? 11.593 -12.629 -0.917 1.00 77.62 108 GLY A CA 1
ATOM 836 C C . GLY A 1 108 ? 10.796 -11.342 -0.978 1.00 77.62 108 GLY A C 1
ATOM 837 O O . GLY A 1 108 ? 9.596 -11.424 -1.214 1.00 77.62 108 GLY A O 1
ATOM 838 N N . THR A 1 109 ? 11.424 -10.184 -0.802 1.00 88.81 109 THR A N 1
ATOM 839 C CA . THR A 1 109 ? 10.712 -8.909 -0.801 1.00 88.81 109 THR A CA 1
ATOM 840 C C . THR A 1 109 ? 10.384 -8.478 -2.227 1.00 88.81 109 THR A C 1
ATOM 842 O O . THR A 1 109 ? 11.275 -8.264 -3.045 1.00 88.81 109 THR A O 1
ATOM 845 N N . ARG A 1 110 ? 9.086 -8.352 -2.519 1.00 95.44 110 ARG A N 1
ATOM 846 C CA . ARG A 1 110 ? 8.558 -7.834 -3.795 1.00 95.44 110 ARG A CA 1
ATOM 847 C C . ARG A 1 110 ? 7.777 -6.536 -3.619 1.00 95.44 110 ARG A C 1
ATOM 849 O O . ARG A 1 110 ? 6.965 -6.186 -4.463 1.00 95.44 110 ARG A O 1
ATOM 856 N N . GLY A 1 111 ? 8.043 -5.830 -2.529 1.00 95.81 111 GLY A N 1
ATOM 857 C CA . GLY A 1 111 ? 7.550 -4.489 -2.285 1.00 95.81 111 GLY A CA 1
ATOM 858 C C . GLY A 1 111 ? 8.014 -3.967 -0.931 1.00 95.81 111 GLY A C 1
ATOM 859 O O . GLY A 1 111 ? 8.307 -4.753 -0.031 1.00 95.81 111 GLY A O 1
ATOM 860 N N . VAL A 1 112 ? 8.172 -2.651 -0.825 1.00 95.69 112 VAL A N 1
ATOM 861 C CA . VAL A 1 112 ? 8.538 -1.953 0.415 1.00 95.69 112 VAL A CA 1
A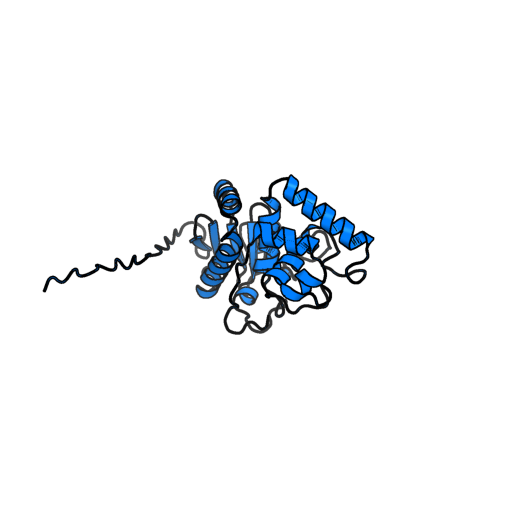TOM 862 C C . VAL A 1 112 ? 7.875 -0.587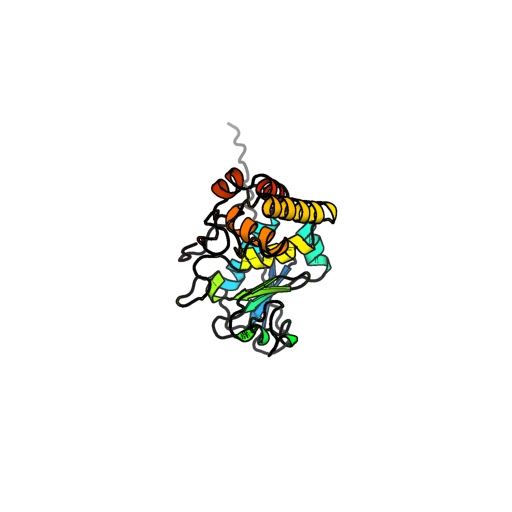 0.429 1.00 95.69 112 VAL A C 1
ATOM 864 O O . VAL A 1 112 ? 8.144 0.221 -0.454 1.00 95.69 112 VAL A O 1
ATOM 867 N N . GLY A 1 113 ? 7.091 -0.292 1.460 1.00 97.00 113 GLY A N 1
ATOM 868 C CA . GLY A 1 113 ? 6.518 1.021 1.736 1.00 97.00 113 GLY A CA 1
ATOM 869 C C . GLY A 1 113 ? 7.318 1.839 2.751 1.00 97.00 113 GLY A C 1
ATOM 870 O O . GLY A 1 113 ? 7.690 1.365 3.827 1.00 97.00 113 GLY A O 1
ATOM 871 N N . SER A 1 114 ? 7.561 3.114 2.457 1.00 96.31 114 SER A N 1
ATOM 872 C CA . SER A 1 114 ? 8.245 4.042 3.363 1.00 96.31 114 SER A CA 1
ATOM 873 C C . SER A 1 114 ? 7.717 5.469 3.208 1.00 96.31 114 SER A C 1
ATOM 875 O O . SER A 1 114 ? 6.829 5.746 2.413 1.00 96.31 114 SER A O 1
ATOM 877 N N . LYS A 1 115 ? 8.284 6.423 3.954 1.00 97.25 115 LYS A N 1
ATOM 878 C CA . LYS A 1 115 ? 7.878 7.830 3.844 1.00 97.25 115 LYS A CA 1
ATOM 879 C C . LYS A 1 115 ? 8.235 8.469 2.495 1.00 97.25 115 LYS A C 1
ATOM 881 O O . LYS A 1 115 ? 7.601 9.443 2.131 1.00 97.25 115 LYS A O 1
ATOM 886 N N . LYS A 1 116 ? 9.256 7.997 1.776 1.00 97.56 116 LYS A N 1
ATOM 887 C CA . LYS A 1 116 ? 9.717 8.638 0.522 1.00 97.56 116 LYS A CA 1
ATOM 888 C C . LYS A 1 116 ? 9.672 7.732 -0.701 1.00 97.56 116 LYS A C 1
ATOM 890 O O . LYS A 1 116 ? 9.637 8.240 -1.815 1.00 97.56 116 LYS A O 1
ATOM 895 N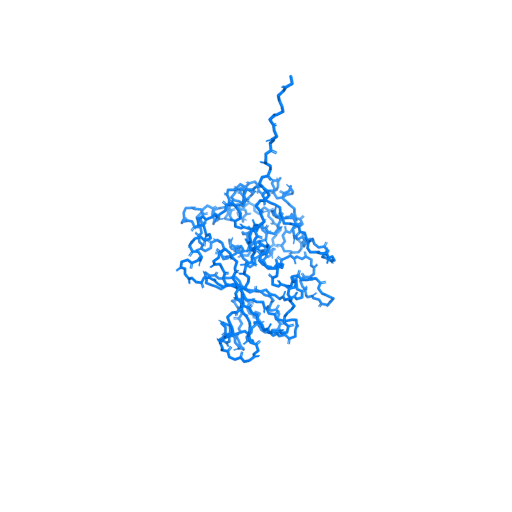 N . LEU A 1 117 ? 9.718 6.426 -0.485 1.00 97.69 117 LEU A N 1
ATOM 896 C CA . LEU A 1 117 ? 9.812 5.428 -1.537 1.00 97.69 117 LEU A CA 1
ATOM 897 C C . LEU A 1 117 ? 8.782 4.336 -1.279 1.00 97.69 117 LEU A C 1
ATOM 899 O O . LEU A 1 117 ? 8.643 3.888 -0.135 1.00 97.69 117 LEU A O 1
ATOM 903 N N . CYS A 1 118 ? 8.116 3.896 -2.334 1.00 98.44 118 CYS A N 1
ATOM 904 C CA . CYS A 1 118 ? 7.371 2.650 -2.369 1.00 98.44 118 CYS A CA 1
ATOM 905 C C . CYS A 1 118 ? 7.887 1.794 -3.526 1.00 98.44 118 CYS A C 1
ATOM 907 O O . CYS A 1 118 ? 8.264 2.333 -4.563 1.00 98.44 118 CYS A O 1
ATOM 909 N N . SER A 1 119 ? 7.910 0.476 -3.365 1.00 98.38 119 SER A N 1
ATOM 910 C CA . SER A 1 119 ? 8.212 -0.434 -4.464 1.00 98.38 119 SER A CA 1
ATOM 911 C C . SER A 1 119 ? 7.226 -1.580 -4.550 1.00 98.38 119 SER A C 1
ATOM 913 O O . SER A 1 119 ? 6.579 -1.932 -3.563 1.00 98.38 119 SER A O 1
ATOM 915 N N . VAL A 1 120 ? 7.131 -2.164 -5.743 1.00 98.31 120 VAL A N 1
ATOM 916 C CA . VAL A 1 120 ? 6.320 -3.352 -6.020 1.00 98.31 120 VAL A CA 1
ATOM 917 C C . VAL A 1 120 ? 6.917 -4.155 -7.180 1.00 98.31 120 VAL A C 1
ATOM 919 O O . VAL A 1 120 ? 7.519 -3.590 -8.090 1.00 98.31 120 VAL A O 1
ATOM 922 N N . GLY A 1 121 ? 6.764 -5.476 -7.153 1.00 97.81 121 GLY A N 1
ATOM 923 C CA . GLY A 1 121 ? 7.136 -6.364 -8.249 1.00 97.81 121 GLY A CA 1
ATOM 924 C C . GLY A 1 121 ? 6.186 -6.264 -9.444 1.00 97.81 121 GLY A C 1
ATOM 925 O O . GLY A 1 121 ? 4.966 -6.340 -9.293 1.00 97.81 121 GLY A O 1
ATOM 926 N N . GLU A 1 122 ? 6.750 -6.166 -10.646 1.00 97.62 122 GLU A N 1
ATOM 927 C CA . GLU A 1 122 ? 6.022 -6.216 -11.920 1.00 97.62 122 GLU A CA 1
ATOM 928 C C . GLU A 1 122 ? 5.109 -7.448 -12.015 1.00 97.62 122 GLU A C 1
ATOM 930 O O . GLU A 1 122 ? 3.962 -7.360 -12.457 1.00 97.62 122 GLU A O 1
ATOM 935 N N . GLU A 1 123 ? 5.588 -8.603 -11.550 1.00 96.94 123 GLU A N 1
ATOM 936 C CA . GLU A 1 123 ? 4.833 -9.849 -11.573 1.00 96.94 123 GLU A CA 1
ATOM 937 C C . GLU A 1 123 ? 3.584 -9.821 -10.689 1.00 96.94 123 GLU A C 1
ATOM 939 O O . GLU A 1 123 ? 2.633 -10.549 -10.975 1.00 96.94 123 GLU A O 1
ATOM 944 N N . ASN A 1 124 ? 3.566 -8.985 -9.645 1.00 97.06 124 ASN A N 1
ATOM 945 C CA . ASN A 1 124 ? 2.391 -8.815 -8.799 1.00 97.06 124 ASN A CA 1
ATOM 946 C C . ASN A 1 124 ? 1.369 -7.870 -9.432 1.00 97.06 124 ASN A C 1
ATOM 948 O O . ASN A 1 124 ? 0.190 -8.221 -9.476 1.00 97.06 124 ASN A O 1
ATOM 952 N N . LEU A 1 125 ? 1.830 -6.744 -9.992 1.00 97.56 125 LEU A N 1
ATOM 953 C CA . LEU A 1 125 ? 0.978 -5.774 -10.690 1.00 97.56 125 LEU A CA 1
ATOM 954 C C . LEU A 1 125 ? 0.197 -6.418 -11.840 1.00 97.56 125 LEU A C 1
ATOM 956 O O . LEU A 1 125 ? -0.988 -6.141 -12.018 1.00 97.56 125 LEU A O 1
ATOM 960 N N . LEU A 1 126 ? 0.861 -7.292 -12.600 1.00 97.31 126 LEU A N 1
ATOM 961 C CA . LEU A 1 126 ? 0.300 -7.928 -13.796 1.00 97.31 126 LEU A CA 1
ATOM 962 C C . LEU A 1 126 ? -0.158 -9.369 -13.576 1.00 97.31 126 LEU A C 1
ATOM 964 O O . LEU A 1 126 ? -0.560 -10.048 -14.519 1.00 97.31 126 LEU A O 1
ATOM 968 N N . CYS A 1 127 ? -0.072 -9.858 -12.341 1.00 96.06 127 CYS A N 1
ATOM 969 C CA . CYS A 1 127 ? -0.439 -11.221 -11.981 1.00 96.06 127 CYS A CA 1
ATOM 970 C C . CYS A 1 127 ? 0.224 -12.301 -12.849 1.00 96.06 127 CYS A C 1
ATOM 972 O O . CYS A 1 127 ? -0.401 -13.289 -13.243 1.00 96.06 127 CYS A O 1
ATOM 974 N N . LEU A 1 128 ? 1.519 -12.123 -13.121 1.00 95.56 128 LEU A N 1
ATOM 975 C CA . LEU A 1 128 ? 2.284 -13.037 -13.959 1.00 95.56 128 LEU A CA 1
ATOM 976 C C . LEU A 1 128 ? 2.414 -14.426 -13.299 1.00 95.56 128 LEU A C 1
ATOM 978 O O . LEU A 1 128 ? 2.458 -14.542 -12.068 1.00 95.56 128 LEU A O 1
ATOM 982 N N . PRO A 1 129 ? 2.515 -15.507 -14.096 1.00 92.31 129 PRO A N 1
ATOM 983 C CA . PRO A 1 129 ? 2.677 -16.857 -13.568 1.00 92.31 129 PRO A CA 1
ATOM 984 C C . PRO A 1 129 ? 3.906 -17.003 -12.662 1.00 92.31 129 PRO A C 1
ATOM 986 O O . PRO A 1 129 ? 4.972 -16.464 -12.945 1.00 92.31 129 PRO A O 1
ATOM 989 N N . GLY A 1 130 ? 3.770 -17.791 -11.593 1.00 86.19 130 GLY A N 1
ATOM 990 C CA . GLY A 1 130 ? 4.877 -18.108 -10.684 1.00 86.19 130 GLY A CA 1
ATOM 991 C C . GLY A 1 130 ? 5.168 -17.051 -9.616 1.00 86.19 130 GLY A C 1
ATOM 992 O O . GLY A 1 130 ? 6.055 -17.276 -8.793 1.00 86.19 130 GLY A O 1
ATOM 993 N N . GLN A 1 131 ? 4.417 -15.942 -9.572 1.00 90.06 131 GLN A N 1
ATOM 994 C CA . GLN A 1 131 ? 4.593 -14.943 -8.521 1.00 90.06 131 GLN A CA 1
ATOM 995 C C . GLN A 1 131 ? 4.315 -15.509 -7.117 1.00 90.06 131 GLN A C 1
ATOM 997 O O . GLN A 1 131 ? 3.433 -16.350 -6.904 1.00 90.06 131 GLN A O 1
ATOM 1002 N N . ARG A 1 132 ? 5.063 -15.006 -6.133 1.00 89.81 132 ARG A N 1
ATOM 1003 C CA . ARG A 1 132 ? 4.957 -15.429 -4.730 1.00 89.81 132 ARG A CA 1
ATOM 1004 C C . ARG A 1 132 ? 3.663 -14.951 -4.067 1.00 89.81 132 ARG A C 1
ATOM 1006 O O . ARG A 1 132 ? 3.079 -15.693 -3.282 1.00 89.81 132 ARG A O 1
ATOM 1013 N N . TYR A 1 133 ? 3.222 -13.741 -4.403 1.00 92.62 133 TYR A N 1
ATOM 1014 C CA . TYR A 1 133 ? 2.130 -13.020 -3.743 1.00 92.62 133 TYR A CA 1
ATOM 1015 C C . TYR A 1 133 ? 0.851 -13.022 -4.594 1.00 92.62 133 TYR A C 1
ATOM 1017 O O . TYR A 1 133 ? 0.223 -12.001 -4.824 1.00 92.62 133 TYR A O 1
ATOM 1025 N N . ARG A 1 134 ? 0.460 -14.196 -5.104 1.00 94.12 134 ARG A N 1
ATOM 1026 C CA . ARG A 1 134 ? -0.651 -14.340 -6.070 1.00 94.12 134 ARG A CA 1
ATOM 1027 C C . ARG A 1 134 ? -2.059 -14.112 -5.515 1.00 94.12 134 ARG A C 1
ATOM 1029 O O . ARG A 1 134 ? -3.007 -14.097 -6.293 1.00 94.12 134 ARG A O 1
ATOM 1036 N N . ASP A 1 135 ? -2.194 -14.022 -4.197 1.00 95.31 135 ASP A N 1
ATOM 1037 C CA . ASP A 1 135 ? -3.480 -13.945 -3.499 1.00 95.31 135 ASP A CA 1
ATOM 1038 C C . ASP A 1 135 ? -3.720 -12.546 -2.901 1.00 95.31 135 ASP A C 1
ATOM 1040 O O . ASP A 1 135 ? -4.609 -12.385 -2.064 1.00 95.31 135 ASP A O 1
ATOM 1044 N N . GLU A 1 136 ? -2.942 -11.540 -3.320 1.00 96.19 136 GLU A N 1
ATOM 1045 C CA . GLU A 1 136 ? -3.028 -10.163 -2.830 1.00 96.19 136 GLU A CA 1
ATOM 1046 C C . GLU A 1 136 ? -2.416 -9.118 -3.786 1.00 96.19 136 GLU A C 1
ATOM 1048 O O . GLU A 1 136 ? -1.489 -9.420 -4.542 1.00 96.19 136 GLU A O 1
ATOM 1053 N N . ASP A 1 137 ? -2.891 -7.871 -3.703 1.00 97.56 137 ASP A N 1
ATOM 1054 C CA . ASP A 1 137 ? -2.253 -6.702 -4.328 1.00 97.56 137 ASP A CA 1
ATOM 1055 C C . ASP A 1 137 ? -1.192 -6.116 -3.379 1.00 97.56 137 ASP A C 1
ATOM 1057 O O . ASP A 1 137 ? -1.519 -5.514 -2.347 1.00 97.56 137 ASP A O 1
ATOM 1061 N N . VAL A 1 138 ? 0.087 -6.324 -3.704 1.00 97.75 138 VAL A N 1
ATOM 1062 C CA . VAL A 1 138 ? 1.226 -5.890 -2.877 1.00 97.75 138 VAL A CA 1
ATOM 1063 C C . VAL A 1 138 ? 1.386 -4.376 -2.924 1.00 97.75 138 VAL A C 1
ATOM 1065 O O . VAL A 1 138 ? 1.737 -3.778 -1.910 1.00 97.75 138 VAL A O 1
ATOM 1068 N N . LEU A 1 139 ? 1.092 -3.718 -4.053 1.00 98.69 139 LEU A N 1
ATOM 1069 C CA . LEU A 1 139 ? 1.206 -2.259 -4.111 1.00 98.69 139 LEU A CA 1
ATOM 1070 C C . LEU A 1 139 ? 0.198 -1.603 -3.166 1.00 98.69 139 LEU A C 1
ATOM 1072 O O . LEU A 1 139 ? 0.554 -0.654 -2.475 1.00 98.69 139 LEU A O 1
ATOM 1076 N N . VAL A 1 140 ? -1.029 -2.127 -3.081 1.00 98.69 140 VAL A N 1
ATOM 1077 C CA . VAL A 1 140 ? -2.027 -1.610 -2.130 1.00 98.69 140 VAL A CA 1
ATOM 1078 C C . VAL A 1 140 ? -1.534 -1.724 -0.685 1.00 98.69 140 VAL A C 1
ATOM 1080 O O . VAL A 1 140 ? -1.666 -0.766 0.078 1.00 98.69 140 VAL A O 1
ATOM 1083 N N . HIS A 1 141 ? -0.901 -2.842 -0.322 1.00 98.62 141 HIS A N 1
ATOM 1084 C CA . HIS A 1 141 ? -0.283 -3.012 0.995 1.00 98.62 141 HIS A CA 1
ATOM 1085 C C . HIS A 1 141 ? 0.838 -1.991 1.232 1.00 98.62 141 HIS A C 1
ATOM 1087 O O . HIS A 1 141 ? 0.779 -1.183 2.158 1.00 98.62 141 HIS A O 1
ATOM 1093 N N . GLU A 1 142 ? 1.856 -1.973 0.375 1.00 98.62 142 GLU A N 1
ATOM 1094 C CA . GLU A 1 142 ? 3.066 -1.175 0.593 1.00 98.62 142 GLU A CA 1
ATOM 1095 C C . GLU A 1 142 ? 2.806 0.330 0.481 1.00 98.62 142 GLU A C 1
ATOM 1097 O O . GLU A 1 142 ? 3.360 1.156 1.220 1.00 98.62 142 GLU A O 1
ATOM 1102 N N . PHE A 1 143 ? 1.908 0.725 -0.415 1.00 98.88 143 PHE A N 1
ATOM 1103 C CA . PHE A 1 143 ? 1.531 2.117 -0.544 1.00 98.88 143 PHE A CA 1
ATOM 1104 C C . PHE A 1 143 ? 0.672 2.584 0.637 1.00 98.88 143 PHE A C 1
ATOM 1106 O O . PHE A 1 143 ? 0.779 3.743 1.041 1.00 98.88 143 PHE A O 1
ATOM 1113 N N . SER A 1 144 ? -0.087 1.695 1.289 1.00 98.81 144 SER A N 1
ATOM 1114 C CA . SER A 1 144 ? -0.812 2.046 2.517 1.00 98.81 144 SER A CA 1
ATOM 1115 C C . SER A 1 144 ? 0.131 2.440 3.665 1.00 98.81 144 SER A C 1
ATOM 1117 O O . SER A 1 144 ? -0.150 3.422 4.356 1.00 98.81 144 SER A O 1
ATOM 1119 N N . HIS A 1 145 ? 1.294 1.782 3.809 1.00 98.62 145 HIS A N 1
ATOM 1120 C CA . HIS A 1 145 ? 2.346 2.183 4.762 1.00 98.62 145 HIS A CA 1
ATOM 1121 C C . HIS A 1 145 ? 2.856 3.593 4.474 1.00 98.62 145 HIS A C 1
ATOM 1123 O O . HIS A 1 145 ? 3.145 4.372 5.389 1.00 98.62 145 HIS A O 1
ATOM 1129 N N . SER A 1 146 ? 2.968 3.917 3.188 1.00 98.69 146 SER A N 1
ATOM 1130 C CA . SER A 1 146 ? 3.403 5.224 2.707 1.00 98.69 146 SER A CA 1
ATOM 1131 C C . SER A 1 146 ? 2.341 6.292 2.984 1.00 98.69 146 SER A C 1
ATOM 1133 O O . SER A 1 146 ? 2.677 7.378 3.453 1.00 98.69 146 SER A O 1
ATOM 1135 N N . ILE A 1 147 ? 1.056 5.986 2.779 1.00 98.75 147 ILE A N 1
ATOM 1136 C CA . ILE A 1 147 ? -0.075 6.862 3.126 1.00 98.75 147 ILE A CA 1
ATOM 1137 C C . ILE A 1 147 ? -0.126 7.111 4.635 1.00 98.75 147 ILE A C 1
ATOM 1139 O O . ILE A 1 147 ? -0.185 8.271 5.048 1.00 98.75 147 ILE A O 1
ATOM 1143 N N . MET A 1 148 ? -0.012 6.061 5.457 1.00 98.62 148 MET A N 1
ATOM 1144 C CA . MET A 1 148 ? -0.014 6.169 6.921 1.00 98.62 148 MET A CA 1
ATOM 1145 C C . MET A 1 148 ? 1.064 7.141 7.421 1.00 98.62 148 MET A C 1
ATOM 1147 O O . MET A 1 148 ? 0.788 7.989 8.266 1.00 98.62 148 MET A O 1
ATOM 1151 N N . ALA A 1 149 ? 2.263 7.107 6.826 1.00 98.38 149 ALA A N 1
ATOM 1152 C CA . ALA A 1 149 ? 3.370 8.007 7.171 1.00 98.38 149 ALA A CA 1
ATOM 1153 C C . ALA A 1 149 ? 3.106 9.503 6.874 1.00 98.38 149 ALA A C 1
ATOM 1155 O O . ALA A 1 149 ? 3.892 10.361 7.296 1.00 98.38 149 ALA A O 1
ATOM 1156 N N . HIS A 1 150 ? 2.032 9.824 6.145 1.00 98.56 150 HIS A N 1
ATOM 1157 C CA . HIS A 1 150 ? 1.626 11.183 5.770 1.00 98.56 150 HIS A CA 1
ATOM 1158 C C . HIS A 1 150 ? 0.284 11.622 6.369 1.00 98.56 150 HIS A C 1
ATOM 1160 O O . HIS A 1 150 ? -0.106 12.789 6.200 1.00 98.56 150 HIS A O 1
ATOM 1166 N N . LEU A 1 151 ? -0.405 10.730 7.086 1.00 98.44 151 LEU A N 1
ATOM 1167 C CA . LEU A 1 151 ? -1.564 11.085 7.898 1.00 98.44 151 LEU A CA 1
ATOM 1168 C C . LEU A 1 151 ? -1.160 12.090 8.979 1.00 98.44 151 LEU A C 1
ATOM 1170 O O . LEU A 1 151 ? 0.008 12.195 9.366 1.00 98.44 151 LEU A O 1
ATOM 1174 N N . ASP A 1 152 ? -2.114 12.887 9.447 1.00 97.50 152 ASP A N 1
ATOM 1175 C CA . ASP A 1 152 ? -1.871 13.734 10.608 1.00 97.50 152 ASP A CA 1
ATOM 1176 C C . ASP A 1 152 ? -1.648 12.878 11.869 1.00 97.50 152 ASP A C 1
ATOM 1178 O O . ASP A 1 152 ? -2.039 11.712 11.939 1.00 97.50 152 ASP A O 1
ATOM 1182 N N . VAL A 1 153 ? -0.997 13.472 12.871 1.00 97.81 153 VAL A N 1
ATOM 1183 C CA . VAL A 1 153 ? -0.609 12.774 14.106 1.00 97.81 153 VAL A CA 1
ATOM 1184 C C . VAL A 1 153 ? -1.823 12.219 14.854 1.00 97.81 153 VAL A C 1
ATOM 1186 O O . VAL A 1 153 ? -1.716 11.158 15.460 1.00 97.81 153 VAL A O 1
ATOM 1189 N N . SER A 1 154 ? -2.974 12.898 14.798 1.00 98.12 154 SER A N 1
ATOM 1190 C CA . SER A 1 154 ? -4.175 12.424 15.489 1.00 98.12 154 SER A CA 1
ATOM 1191 C C . SER A 1 154 ? -4.758 11.184 14.816 1.00 98.12 154 SER A C 1
ATOM 1193 O O . SER A 1 154 ? -5.076 10.222 15.508 1.00 98.12 154 SER A O 1
ATOM 1195 N N . THR A 1 155 ? -4.794 11.142 13.482 1.00 98.19 155 THR A N 1
ATOM 1196 C CA . THR A 1 155 ? -5.229 9.949 12.743 1.00 98.19 155 THR A CA 1
ATOM 1197 C C . THR A 1 155 ? -4.274 8.773 12.946 1.00 98.19 155 THR A C 1
ATOM 1199 O O . THR A 1 155 ? -4.738 7.659 13.168 1.00 98.19 155 THR A O 1
ATOM 1202 N N . GLN A 1 156 ? -2.955 9.000 12.957 1.00 98.50 156 GLN A N 1
ATOM 1203 C CA . GLN A 1 156 ? -1.988 7.937 13.280 1.00 98.50 156 GLN A CA 1
ATOM 1204 C C . GLN A 1 156 ? -2.212 7.376 14.693 1.00 98.50 156 GLN A C 1
ATOM 1206 O O . GLN A 1 156 ? -2.292 6.164 14.858 1.00 98.50 156 GLN A O 1
ATOM 1211 N N . ALA A 1 157 ? -2.418 8.244 15.689 1.00 98.62 157 ALA A N 1
ATOM 1212 C CA . ALA A 1 157 ? -2.711 7.814 17.055 1.00 98.62 157 ALA A CA 1
ATOM 1213 C C . ALA A 1 157 ? -4.041 7.043 17.171 1.00 98.62 157 ALA A C 1
ATOM 1215 O O . ALA A 1 157 ? -4.142 6.115 17.967 1.00 98.62 157 ALA A O 1
ATOM 1216 N N . MET A 1 158 ? -5.059 7.390 16.372 1.00 98.81 158 MET A N 1
ATOM 1217 C CA . MET A 1 158 ? -6.311 6.624 16.327 1.00 98.81 158 MET A CA 1
ATOM 1218 C C . MET A 1 158 ? -6.122 5.228 15.716 1.00 98.81 158 MET A C 1
ATOM 1220 O O . MET A 1 158 ? -6.769 4.290 16.172 1.00 98.81 158 MET A O 1
ATOM 1224 N N . ILE A 1 159 ? -5.234 5.073 14.728 1.00 98.81 159 ILE A N 1
ATOM 1225 C CA . ILE A 1 159 ? -4.874 3.756 14.174 1.00 98.81 159 ILE A CA 1
ATOM 1226 C C . ILE A 1 159 ? -4.157 2.912 15.231 1.00 98.81 159 ILE A C 1
ATOM 1228 O O . ILE A 1 159 ? -4.508 1.747 15.412 1.00 98.81 159 ILE A O 1
ATOM 1232 N N . ASP A 1 160 ? -3.196 3.497 15.951 1.00 98.81 160 ASP A N 1
ATOM 1233 C CA . ASP A 1 160 ? -2.483 2.802 17.028 1.00 98.81 160 ASP A CA 1
ATOM 1234 C C . ASP A 1 160 ? -3.451 2.352 18.135 1.00 98.81 160 ASP A C 1
ATOM 1236 O O . ASP A 1 160 ? -3.415 1.195 18.549 1.00 98.81 160 ASP A O 1
ATOM 1240 N N . LEU A 1 161 ? -4.392 3.215 18.536 1.00 98.81 161 LEU A N 1
ATOM 1241 C CA . LEU A 1 161 ? -5.417 2.874 19.525 1.00 98.81 161 LEU A CA 1
ATOM 1242 C C . LEU A 1 161 ? -6.377 1.776 19.032 1.00 98.81 161 LEU A C 1
ATOM 1244 O O . LEU A 1 161 ? -6.736 0.883 19.797 1.00 98.81 161 LEU A O 1
ATOM 1248 N N . ALA A 1 162 ? -6.803 1.817 17.766 1.00 98.88 162 ALA A N 1
ATOM 1249 C CA . ALA A 1 162 ? -7.648 0.770 17.187 1.00 98.88 162 ALA A CA 1
ATOM 1250 C C . ALA A 1 162 ? -6.924 -0.587 17.172 1.00 98.88 162 ALA A C 1
ATOM 1252 O O . ALA A 1 162 ? -7.503 -1.602 17.562 1.00 98.88 162 ALA A O 1
ATOM 1253 N N . TYR A 1 163 ? -5.638 -0.589 16.811 1.00 98.88 163 TYR A N 1
ATOM 1254 C CA . TYR A 1 163 ? -4.783 -1.770 16.882 1.00 98.88 163 TYR A CA 1
ATOM 1255 C C . TYR A 1 163 ? -4.657 -2.312 18.315 1.00 98.88 163 TYR A C 1
ATOM 1257 O O . TYR A 1 163 ? -4.811 -3.515 18.531 1.00 98.88 163 TYR A O 1
ATOM 1265 N N . GLU A 1 164 ? -4.406 -1.444 19.300 1.00 98.75 164 GLU A N 1
ATOM 1266 C CA . GLU A 1 164 ? -4.328 -1.827 20.716 1.00 98.75 164 GLU A CA 1
ATOM 1267 C C . GLU A 1 164 ? -5.643 -2.463 21.187 1.00 98.75 164 GLU A C 1
ATOM 1269 O O . GLU A 1 164 ? -5.627 -3.573 21.720 1.00 98.75 164 GLU A O 1
ATOM 1274 N N . ASN A 1 165 ? -6.786 -1.843 20.880 1.00 98.69 165 ASN A N 1
ATOM 1275 C CA . ASN A 1 165 ? -8.110 -2.386 21.193 1.00 98.69 165 ASN A CA 1
ATOM 1276 C C . ASN A 1 165 ? -8.341 -3.767 20.552 1.00 98.69 165 ASN A C 1
ATOM 1278 O O . ASN A 1 165 ? -8.843 -4.687 21.209 1.00 98.69 165 ASN A O 1
ATOM 1282 N N . ALA A 1 166 ? -7.985 -3.937 19.274 1.00 98.62 166 ALA A N 1
ATOM 1283 C CA . ALA A 1 166 ? -8.108 -5.212 18.566 1.00 98.62 166 ALA A CA 1
ATOM 1284 C C . ALA A 1 166 ? -7.195 -6.296 19.170 1.00 98.62 166 ALA A C 1
ATOM 1286 O O . ALA A 1 166 ? -7.591 -7.459 19.268 1.00 98.62 166 ALA A O 1
ATOM 1287 N N . SER A 1 167 ? -5.996 -5.916 19.617 1.00 98.38 167 SER A N 1
ATOM 1288 C CA . SER A 1 167 ? -5.041 -6.805 20.284 1.00 98.38 167 SER A CA 1
ATOM 1289 C C . SER A 1 167 ? -5.539 -7.252 21.663 1.00 98.38 167 SER A C 1
ATOM 1291 O O . SER A 1 167 ? -5.609 -8.451 21.941 1.00 98.38 167 SER A O 1
ATOM 1293 N N . GLU A 1 168 ? -5.967 -6.313 22.511 1.00 98.06 168 GLU A N 1
ATOM 1294 C CA . GLU A 1 168 ? -6.452 -6.597 23.869 1.00 98.06 168 GLU A CA 1
ATOM 1295 C C . GLU A 1 168 ? -7.719 -7.459 23.872 1.00 98.06 168 GLU A C 1
ATOM 1297 O O . GLU A 1 168 ? -7.871 -8.359 24.702 1.00 98.06 168 GLU A O 1
ATOM 1302 N N . SER A 1 169 ? -8.615 -7.216 22.915 1.00 97.88 169 SER A N 1
ATOM 1303 C CA . SER A 1 169 ? -9.849 -7.990 22.749 1.00 97.88 169 SER A CA 1
ATOM 1304 C C . SER A 1 169 ? -9.651 -9.324 22.027 1.00 97.88 169 SER A C 1
ATOM 1306 O O . SER A 1 169 ? -10.604 -10.101 21.942 1.00 97.88 169 SER A O 1
ATOM 1308 N N . LYS A 1 170 ? -8.435 -9.613 21.535 1.00 97.62 170 LYS A N 1
ATOM 1309 C CA . LYS A 1 170 ? -8.130 -10.772 20.681 1.00 97.62 170 LYS A CA 1
ATOM 1310 C C . LYS A 1 170 ? -9.090 -10.880 19.499 1.00 97.62 170 LYS A C 1
ATOM 1312 O O . LYS A 1 170 ? -9.634 -11.948 19.214 1.00 97.62 170 LYS A O 1
ATOM 1317 N N . LEU A 1 171 ? -9.331 -9.743 18.849 1.00 98.19 171 LEU A N 1
ATOM 1318 C CA . LEU A 1 171 ? -10.303 -9.635 17.768 1.00 98.19 171 LEU A CA 1
ATOM 1319 C C . LEU A 1 171 ? -9.947 -10.577 16.608 1.00 98.19 171 LEU A C 1
ATOM 1321 O O . LEU A 1 171 ? -10.813 -11.263 16.071 1.00 98.19 171 LEU A O 1
ATOM 1325 N N . TYR A 1 172 ? -8.654 -10.686 16.306 1.00 98.12 172 TYR A N 1
ATOM 1326 C CA . TYR A 1 172 ? -8.111 -11.579 15.286 1.00 98.12 172 TYR A CA 1
ATOM 1327 C C . TYR A 1 172 ? -7.418 -12.803 15.909 1.00 98.12 172 TYR A C 1
ATOM 1329 O O . TYR A 1 172 ? -7.015 -12.756 17.073 1.00 98.12 172 TYR A O 1
ATOM 1337 N N . PRO A 1 173 ? -7.223 -13.894 15.138 1.00 96.25 173 PRO A N 1
ATOM 1338 C CA . PRO A 1 173 ? -6.499 -15.071 15.611 1.00 96.25 173 PRO A CA 1
ATOM 1339 C C . PRO A 1 173 ? -5.092 -14.755 16.145 1.00 96.25 173 PRO A C 1
ATOM 1341 O O . PRO A 1 173 ? -4.350 -13.969 15.554 1.00 96.25 173 PRO A O 1
ATOM 1344 N N . ASP A 1 174 ? -4.704 -15.425 17.232 1.00 94.12 174 ASP A N 1
ATOM 1345 C CA . ASP A 1 174 ? -3.389 -15.252 17.859 1.00 94.12 174 ASP A CA 1
ATOM 1346 C C . ASP A 1 174 ? -2.243 -15.525 16.859 1.00 94.12 174 ASP A C 1
ATOM 1348 O O . ASP A 1 174 ? -2.232 -16.530 16.145 1.00 94.12 174 ASP A O 1
ATOM 1352 N N . GLY A 1 175 ? -1.244 -14.636 16.836 1.00 93.50 175 GLY A N 1
ATOM 1353 C CA . GLY A 1 175 ? -0.035 -14.777 16.012 1.00 93.50 175 GLY A CA 1
ATOM 1354 C C . GLY A 1 175 ? -0.208 -14.438 14.529 1.00 93.50 175 GLY A C 1
ATOM 1355 O O . GLY A 1 175 ? 0.734 -14.624 13.755 1.00 93.50 175 GLY A O 1
ATOM 1356 N N . ILE A 1 176 ? -1.379 -13.943 14.124 1.00 96.56 176 ILE A N 1
ATOM 1357 C CA . ILE A 1 176 ? -1.640 -13.585 12.735 1.00 96.56 176 ILE A CA 1
ATOM 1358 C C . ILE A 1 176 ? -0.869 -12.330 12.304 1.00 96.56 176 ILE A C 1
ATOM 1360 O O . ILE A 1 176 ? -0.674 -11.407 13.095 1.00 96.56 176 ILE A O 1
ATOM 1364 N N . TYR A 1 177 ? -0.423 -12.290 11.045 1.00 96.44 177 TYR A N 1
ATOM 1365 C CA . TYR A 1 177 ? 0.491 -11.249 10.558 1.00 96.44 177 TYR A CA 1
ATOM 1366 C C . TYR A 1 177 ? -0.079 -9.826 10.669 1.00 96.44 177 TYR A C 1
ATOM 1368 O O . TYR A 1 177 ? 0.634 -8.931 11.119 1.00 96.44 177 TYR A O 1
ATOM 1376 N N . MET A 1 178 ? -1.367 -9.632 10.368 1.00 97.81 178 MET A N 1
ATOM 1377 C CA . MET A 1 178 ? -2.079 -8.359 10.548 1.00 97.81 178 MET A CA 1
ATOM 1378 C C . MET A 1 178 ? -1.959 -7.812 11.977 1.00 97.81 178 MET A C 1
ATOM 1380 O O . MET A 1 178 ? -1.883 -6.606 12.167 1.00 97.81 178 MET A O 1
ATOM 1384 N N . MET A 1 179 ? -1.865 -8.681 12.988 1.00 98.06 179 MET A N 1
ATOM 1385 C CA . MET A 1 179 ? -1.723 -8.277 14.392 1.00 98.06 179 MET A CA 1
ATOM 1386 C C . MET A 1 179 ? -0.272 -8.211 14.871 1.00 98.06 179 MET A C 1
ATOM 1388 O O . MET A 1 179 ? 0.003 -8.269 16.067 1.00 98.06 179 MET A O 1
ATOM 1392 N N . ARG A 1 180 ? 0.690 -8.087 13.954 1.00 96.25 180 ARG A N 1
ATOM 1393 C CA . ARG A 1 180 ? 2.102 -7.966 14.321 1.00 96.25 180 ARG A CA 1
ATOM 1394 C C . ARG A 1 180 ? 2.458 -6.596 14.891 1.00 96.25 180 ARG A C 1
ATOM 1396 O O . ARG A 1 180 ? 3.319 -6.505 15.765 1.00 96.25 180 ARG A O 1
ATOM 1403 N N . ASN A 1 181 ? 1.886 -5.542 14.320 1.00 97.56 181 ASN A N 1
ATOM 1404 C CA . ASN A 1 181 ? 2.002 -4.153 14.760 1.00 97.56 181 ASN A CA 1
ATOM 1405 C C . ASN A 1 181 ? 0.919 -3.308 14.063 1.00 97.56 181 ASN A C 1
ATOM 1407 O O . ASN A 1 181 ? 0.304 -3.764 13.099 1.00 97.56 181 ASN A O 1
ATOM 1411 N N . SER A 1 182 ? 0.732 -2.063 14.508 1.00 98.50 182 SER A N 1
ATOM 1412 C CA . SER A 1 182 ? -0.296 -1.162 13.970 1.00 98.50 182 SER A CA 1
ATOM 1413 C C . SER A 1 182 ? -0.143 -0.842 12.477 1.00 98.50 182 SER A C 1
ATOM 1415 O O . SER A 1 182 ? -1.134 -0.562 11.805 1.00 98.50 182 SER A O 1
ATOM 1417 N N . ARG A 1 183 ? 1.074 -0.926 11.922 1.00 98.25 183 ARG A N 1
ATOM 1418 C CA . ARG A 1 183 ? 1.322 -0.678 10.494 1.00 98.25 183 ARG A CA 1
ATOM 1419 C C . ARG A 1 183 ? 0.825 -1.839 9.635 1.00 98.25 183 ARG A C 1
ATOM 1421 O O . ARG A 1 183 ? 0.156 -1.601 8.638 1.00 98.25 183 ARG A O 1
ATOM 1428 N N . GLU A 1 184 ? 1.107 -3.084 10.025 1.00 98.12 184 GLU A N 1
ATOM 1429 C CA . GLU A 1 184 ? 0.574 -4.269 9.324 1.00 98.12 184 GLU A CA 1
ATOM 1430 C C . GLU A 1 184 ? -0.948 -4.366 9.475 1.00 98.12 184 GLU A C 1
ATOM 1432 O O . GLU A 1 184 ? -1.646 -4.693 8.520 1.00 98.12 184 GLU A O 1
ATOM 1437 N N . TYR A 1 185 ? -1.469 -3.998 10.647 1.00 98.81 185 TYR A N 1
ATOM 1438 C CA . TYR A 1 185 ? -2.904 -3.892 10.902 1.00 98.81 185 TYR A CA 1
ATOM 1439 C C . TYR A 1 185 ? -3.591 -2.937 9.922 1.00 98.81 185 TYR A C 1
ATOM 1441 O O . TYR A 1 185 ? -4.582 -3.290 9.280 1.00 98.81 185 TYR A O 1
ATOM 1449 N N . TRP A 1 186 ? -3.013 -1.748 9.740 1.00 98.88 186 TRP A N 1
ATOM 1450 C CA . TRP A 1 186 ? -3.466 -0.785 8.744 1.00 98.88 186 TRP A CA 1
ATOM 1451 C C . TRP A 1 186 ? -3.370 -1.328 7.311 1.00 98.88 186 TRP A C 1
ATOM 1453 O O . TRP A 1 186 ? -4.311 -1.172 6.529 1.00 98.88 186 TRP A O 1
ATOM 1463 N N . ALA A 1 187 ? -2.261 -1.975 6.955 1.00 98.81 187 ALA A N 1
ATOM 1464 C CA . ALA A 1 187 ? -1.999 -2.389 5.581 1.00 98.81 187 ALA A CA 1
ATOM 1465 C C . ALA A 1 187 ? -2.854 -3.576 5.115 1.00 98.81 187 ALA A C 1
ATOM 1467 O O . ALA A 1 187 ? -3.480 -3.509 4.054 1.00 98.81 187 ALA A O 1
ATOM 1468 N N . GLU A 1 188 ? -2.970 -4.617 5.936 1.00 98.69 188 GLU A N 1
ATOM 1469 C CA . GLU A 1 188 ? -3.845 -5.768 5.675 1.00 98.69 188 GLU A CA 1
ATOM 1470 C C . GLU A 1 188 ? -5.324 -5.347 5.665 1.00 98.69 188 GLU A C 1
ATOM 1472 O O . GLU A 1 188 ? -6.101 -5.753 4.794 1.00 98.69 188 GLU A O 1
ATOM 1477 N N . GLY A 1 189 ? -5.705 -4.448 6.580 1.00 98.75 189 GLY A N 1
ATOM 1478 C CA . GLY A 1 189 ? -7.021 -3.815 6.587 1.00 98.75 189 GLY A CA 1
ATOM 1479 C C . GLY A 1 189 ? -7.301 -3.014 5.318 1.00 98.75 189 GLY A C 1
ATOM 1480 O O . GLY A 1 189 ? -8.401 -3.078 4.771 1.00 98.75 189 GLY A O 1
ATOM 1481 N N . THR A 1 190 ? -6.299 -2.302 4.799 1.00 98.81 190 THR A N 1
ATOM 1482 C CA . THR A 1 190 ? -6.407 -1.545 3.546 1.00 98.81 190 THR A CA 1
ATOM 1483 C C . THR A 1 190 ? -6.638 -2.469 2.350 1.00 98.81 190 THR A C 1
ATOM 1485 O O . THR A 1 190 ? -7.513 -2.195 1.526 1.00 98.81 190 THR A O 1
ATOM 1488 N N . GLN A 1 191 ? -5.929 -3.598 2.259 1.00 98.56 191 GLN A N 1
ATOM 1489 C CA . GLN A 1 191 ? -6.180 -4.585 1.202 1.00 98.56 191 GLN A CA 1
ATOM 1490 C C . GLN A 1 191 ? -7.602 -5.159 1.286 1.00 98.56 191 GLN A C 1
ATOM 1492 O O . GLN A 1 191 ? -8.277 -5.286 0.260 1.00 98.56 191 GLN A O 1
ATOM 1497 N N . ALA A 1 192 ? -8.093 -5.446 2.497 1.00 98.44 192 ALA A N 1
ATOM 1498 C CA . ALA A 1 192 ? -9.481 -5.853 2.702 1.00 98.44 192 ALA A CA 1
ATOM 1499 C C . ALA A 1 192 ? -10.463 -4.742 2.294 1.00 98.44 192 ALA A C 1
ATOM 1501 O O . ALA A 1 192 ? -11.433 -5.016 1.592 1.00 98.44 192 ALA A O 1
ATOM 1502 N N . TRP A 1 193 ? -10.197 -3.478 2.642 1.00 98.75 193 TRP A N 1
ATOM 1503 C CA . TRP A 1 193 ? -11.041 -2.334 2.275 1.00 98.75 193 TRP A CA 1
ATOM 1504 C C . TRP A 1 193 ? -11.223 -2.176 0.769 1.00 98.75 193 TRP A C 1
ATOM 1506 O O . TRP A 1 193 ? -12.296 -1.766 0.319 1.00 98.75 193 TRP A O 1
ATOM 1516 N N . PHE A 1 194 ? -10.198 -2.478 -0.022 1.00 98.44 194 PHE A N 1
ATOM 1517 C CA . PHE A 1 194 ? -10.271 -2.410 -1.480 1.00 98.44 194 PHE A CA 1
ATOM 1518 C C . PHE A 1 194 ? -10.722 -3.718 -2.145 1.00 98.44 194 PHE A C 1
ATOM 1520 O O . PHE A 1 194 ? -10.894 -3.722 -3.360 1.00 98.44 194 PHE A O 1
ATOM 1527 N N . ASP A 1 195 ? -10.993 -4.778 -1.373 1.00 97.31 195 ASP A N 1
ATOM 1528 C CA . ASP A 1 195 ? -11.361 -6.112 -1.869 1.00 97.31 195 ASP A CA 1
ATOM 1529 C C . ASP A 1 195 ? -10.291 -6.716 -2.810 1.00 97.31 195 ASP A C 1
ATOM 1531 O O . ASP A 1 195 ? -10.623 -7.313 -3.842 1.00 97.31 195 ASP A O 1
ATOM 1535 N N . VAL A 1 196 ? -9.007 -6.531 -2.460 1.00 97.19 196 VAL A N 1
ATOM 1536 C CA . VAL A 1 196 ? -7.825 -6.935 -3.259 1.00 97.19 196 VAL A CA 1
ATOM 1537 C C . VAL A 1 196 ? -6.914 -7.938 -2.540 1.00 97.19 196 VAL A C 1
ATOM 1539 O O . VAL A 1 196 ? -5.714 -8.024 -2.799 1.00 97.19 196 VAL A O 1
ATOM 1542 N N . THR A 1 197 ? -7.471 -8.710 -1.614 1.00 96.81 197 THR A N 1
ATOM 1543 C CA . THR A 1 197 ? -6.787 -9.842 -0.986 1.00 96.81 197 THR A CA 1
ATOM 1544 C C . THR A 1 197 ? -7.748 -11.009 -0.856 1.00 96.81 197 THR A C 1
ATOM 1546 O O . THR A 1 197 ? -8.948 -10.852 -0.652 1.00 96.81 197 THR A O 1
ATOM 1549 N N . ARG A 1 198 ? -7.211 -12.214 -0.985 1.00 95.69 198 ARG A N 1
ATOM 1550 C CA . ARG A 1 198 ? -7.902 -13.477 -0.709 1.00 95.69 198 ARG A CA 1
ATOM 1551 C C . ARG A 1 198 ? -7.229 -14.262 0.394 1.00 95.69 198 ARG A C 1
ATOM 1553 O O . ARG A 1 198 ? -7.626 -15.394 0.671 1.00 95.69 198 ARG A O 1
ATOM 1560 N N . ARG A 1 199 ? -6.204 -13.681 1.012 1.00 95.50 199 ARG A N 1
ATOM 1561 C CA . ARG A 1 199 ? -5.461 -14.334 2.075 1.00 95.50 199 ARG A CA 1
ATOM 1562 C C . ARG A 1 199 ? -6.384 -14.622 3.258 1.00 95.50 199 ARG A C 1
ATOM 1564 O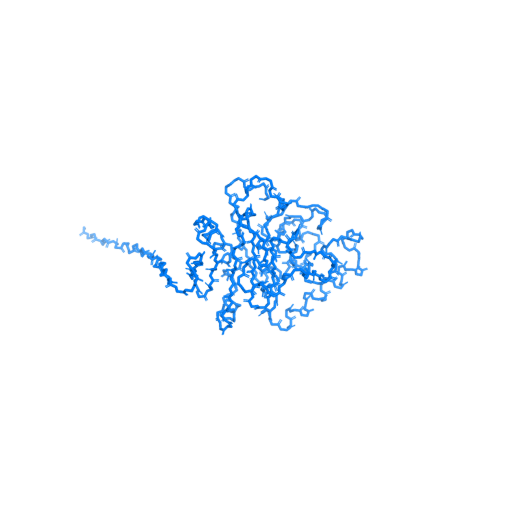 O . ARG A 1 199 ? -7.404 -13.963 3.453 1.00 95.50 199 ARG A O 1
ATOM 1571 N N . HIS A 1 200 ? -6.016 -15.654 4.004 1.00 96.19 200 HIS A N 1
ATOM 1572 C CA . HIS A 1 200 ? -6.663 -16.057 5.255 1.00 96.19 200 HIS A CA 1
ATOM 1573 C C . HIS A 1 200 ? -5.643 -16.168 6.385 1.00 96.19 200 HIS A C 1
ATOM 1575 O O . HIS A 1 200 ? -5.957 -15.941 7.546 1.00 96.19 200 HIS A O 1
ATOM 1581 N N . ASP A 1 201 ? -4.411 -16.515 6.037 1.00 95.62 201 ASP A N 1
ATOM 1582 C CA . ASP A 1 201 ? -3.303 -16.753 6.947 1.00 95.62 201 ASP A CA 1
ATOM 1583 C C . ASP A 1 201 ? -2.691 -15.466 7.519 1.00 95.62 201 ASP A C 1
ATOM 1585 O O . ASP A 1 201 ? -2.051 -15.528 8.565 1.00 95.62 201 ASP A O 1
ATOM 1589 N N . VAL A 1 202 ? -2.904 -14.309 6.878 1.00 95.50 202 VAL A N 1
ATOM 1590 C CA . VAL A 1 202 ? -2.398 -13.008 7.365 1.00 95.50 202 VAL A CA 1
ATOM 1591 C C . VAL A 1 202 ? -3.464 -12.122 8.006 1.00 95.50 202 VAL A C 1
ATOM 1593 O O . VAL A 1 202 ? -3.117 -11.333 8.875 1.00 95.50 202 VAL A O 1
ATOM 1596 N N . ASN A 1 203 ? -4.744 -12.297 7.664 1.00 94.94 203 ASN A N 1
ATOM 1597 C CA . ASN A 1 203 ? -5.842 -11.415 8.091 1.00 94.94 203 ASN A CA 1
ATOM 1598 C C . ASN A 1 203 ? -7.090 -12.161 8.612 1.00 94.94 203 ASN A C 1
ATOM 1600 O O . ASN A 1 203 ? -8.138 -11.563 8.820 1.00 94.94 203 ASN A O 1
ATOM 1604 N N . GLY A 1 204 ? -7.031 -13.486 8.760 1.00 95.69 204 GLY A N 1
ATOM 1605 C CA . GLY A 1 204 ? -8.090 -14.305 9.357 1.00 95.69 204 GLY A CA 1
ATOM 1606 C C . GLY A 1 204 ? -9.233 -14.624 8.396 1.00 95.69 204 GLY A C 1
ATOM 1607 O O . GLY A 1 204 ? -10.204 -15.267 8.784 1.00 95.69 204 GLY A O 1
ATOM 1608 N N . GLY A 1 205 ? -9.129 -14.206 7.131 1.00 96.31 205 GLY A N 1
ATOM 1609 C CA . GLY A 1 205 ? -10.192 -14.341 6.137 1.00 96.31 205 GLY A CA 1
ATOM 1610 C C . GLY A 1 205 ? -11.173 -13.170 6.114 1.00 96.31 205 GLY A C 1
ATOM 1611 O O . GLY A 1 205 ? -12.162 -13.233 5.371 1.00 96.31 205 GLY A O 1
ATOM 1612 N N . TYR A 1 206 ? -10.897 -12.099 6.867 1.00 97.62 206 TYR A N 1
ATOM 1613 C CA . TYR A 1 206 ? -11.608 -10.815 6.816 1.00 97.62 206 TYR A CA 1
ATOM 1614 C C . TYR A 1 206 ? -11.116 -9.975 5.632 1.00 97.62 206 TYR A C 1
ATOM 1616 O O . TYR A 1 206 ? -10.656 -8.851 5.763 1.00 97.62 206 TYR A O 1
ATOM 1624 N N . ASN A 1 207 ? -11.188 -10.572 4.447 1.00 96.69 207 ASN A N 1
ATOM 1625 C CA . ASN A 1 207 ? -10.486 -10.151 3.236 1.00 96.69 207 ASN A CA 1
ATOM 1626 C C . ASN A 1 207 ? -11.337 -9.307 2.270 1.00 96.69 207 ASN A C 1
ATOM 1628 O O . ASN A 1 207 ? -11.019 -9.185 1.092 1.00 96.69 207 ASN A O 1
ATOM 1632 N N . THR A 1 208 ? -12.425 -8.725 2.772 1.00 98.00 208 THR A N 1
ATOM 1633 C CA . THR A 1 208 ? -13.322 -7.845 2.009 1.00 98.00 208 THR A CA 1
ATOM 1634 C C . THR A 1 208 ? -13.780 -6.684 2.879 1.00 98.00 208 THR A C 1
ATOM 1636 O O . THR A 1 208 ? -13.922 -6.870 4.091 1.00 98.00 208 THR A O 1
ATOM 1639 N N . ARG A 1 209 ? -14.150 -5.552 2.276 1.00 98.25 209 ARG A N 1
ATOM 1640 C CA . ARG A 1 209 ? -14.667 -4.365 2.969 1.00 98.25 209 ARG A CA 1
ATOM 1641 C C . ARG A 1 209 ? -15.861 -4.697 3.851 1.00 98.25 209 ARG A C 1
ATOM 1643 O O . ARG A 1 209 ? -15.963 -4.171 4.950 1.00 98.25 209 ARG A O 1
ATOM 1650 N N . GLU A 1 210 ? -16.763 -5.540 3.360 1.00 98.38 210 GLU A N 1
ATOM 1651 C CA . GLU A 1 210 ? -17.967 -5.950 4.087 1.00 98.38 210 GLU A CA 1
ATOM 1652 C C . GLU A 1 210 ? -17.604 -6.724 5.358 1.00 98.38 210 GLU A C 1
ATOM 1654 O O . GLU A 1 210 ? -17.890 -6.260 6.456 1.00 98.38 210 GLU A O 1
ATOM 1659 N N . LYS A 1 211 ? -16.851 -7.823 5.221 1.00 98.44 211 LYS A N 1
ATOM 1660 C CA . LYS A 1 211 ? -16.337 -8.579 6.375 1.00 98.44 211 LYS A CA 1
ATOM 1661 C C . LYS A 1 211 ? -15.554 -7.709 7.358 1.00 98.44 211 LYS A C 1
ATOM 1663 O O . LYS A 1 211 ? -15.673 -7.917 8.559 1.00 98.44 211 LYS A O 1
ATOM 1668 N N . LEU A 1 212 ? -14.750 -6.764 6.864 1.00 98.44 212 LEU A N 1
ATOM 1669 C CA . LEU A 1 212 ? -13.988 -5.854 7.715 1.00 98.44 212 LEU A CA 1
ATOM 1670 C C . LEU A 1 212 ? -14.912 -4.911 8.494 1.00 98.44 212 LEU A C 1
ATOM 1672 O O . LEU A 1 212 ? -14.715 -4.744 9.689 1.00 98.44 212 LEU A O 1
ATOM 1676 N N . LYS A 1 213 ? -15.936 -4.333 7.852 1.00 98.62 213 LYS A N 1
ATOM 1677 C CA . LYS A 1 213 ? -16.934 -3.482 8.522 1.00 98.62 213 LYS A CA 1
ATOM 1678 C C . LYS A 1 213 ? -17.670 -4.229 9.634 1.00 98.62 213 LYS A C 1
ATOM 1680 O O . LYS A 1 213 ? -17.888 -3.652 10.696 1.00 98.62 213 LYS A O 1
ATOM 1685 N N . ASP A 1 214 ? -18.018 -5.490 9.394 1.00 98.62 214 ASP A N 1
ATOM 1686 C CA . ASP A 1 214 ? -18.726 -6.319 10.372 1.00 98.62 214 ASP A CA 1
ATOM 1687 C C . ASP A 1 214 ? -17.821 -6.761 11.529 1.00 98.62 214 ASP A C 1
ATOM 1689 O O . ASP A 1 214 ? -18.261 -6.819 12.677 1.00 98.62 214 ASP A O 1
ATOM 1693 N N . HIS A 1 215 ? -16.561 -7.091 11.233 1.00 98.56 215 HIS A N 1
ATOM 1694 C CA . HIS A 1 215 ? -15.632 -7.649 12.211 1.00 98.56 215 HIS A CA 1
ATOM 1695 C C . HIS A 1 215 ? -14.889 -6.581 13.024 1.00 98.56 215 HIS A C 1
ATOM 1697 O O . HIS A 1 215 ? -14.789 -6.698 14.242 1.00 98.56 215 HIS A O 1
ATOM 1703 N N . ASP A 1 216 ? -14.391 -5.539 12.360 1.00 98.75 216 ASP A N 1
ATOM 1704 C CA . ASP A 1 216 ? -13.569 -4.479 12.943 1.00 98.75 216 ASP A CA 1
ATOM 1705 C C . ASP A 1 216 ? -14.054 -3.090 12.482 1.00 98.75 216 ASP A C 1
ATOM 1707 O O . ASP A 1 216 ? -13.445 -2.428 11.629 1.00 98.75 216 ASP A O 1
ATOM 1711 N N . PRO A 1 217 ? -15.185 -2.620 13.037 1.00 98.69 217 PRO A N 1
ATOM 1712 C CA . PRO A 1 217 ? -15.780 -1.347 12.644 1.00 98.69 217 PRO A CA 1
ATOM 1713 C C . PRO A 1 217 ? -14.898 -0.133 12.977 1.00 98.69 217 PRO A C 1
ATOM 1715 O O . PRO A 1 217 ? -15.052 0.911 12.341 1.00 98.69 217 PRO A O 1
ATOM 1718 N N . GLN A 1 218 ? -13.972 -0.243 13.941 1.00 98.62 218 GLN A N 1
ATOM 1719 C CA . GLN A 1 218 ? -13.048 0.847 14.280 1.00 98.62 218 GLN A CA 1
ATOM 1720 C C . GLN A 1 218 ? -12.046 1.071 13.146 1.00 98.62 218 GLN A C 1
ATOM 1722 O O . GLN A 1 218 ? -11.948 2.187 12.627 1.00 98.62 218 GLN A O 1
ATOM 1727 N N . LEU A 1 219 ? -11.368 0.008 12.700 1.00 98.88 219 LEU A N 1
ATOM 1728 C CA . LEU A 1 219 ? -10.468 0.081 11.552 1.00 98.88 219 LEU A CA 1
ATOM 1729 C C . LEU A 1 219 ? -11.209 0.478 10.279 1.00 98.88 219 LEU A C 1
ATOM 1731 O O . LEU A 1 219 ? -10.753 1.351 9.541 1.00 98.88 219 LEU A O 1
ATOM 1735 N N . ALA A 1 220 ? -12.385 -0.107 10.044 1.00 98.81 220 ALA A N 1
ATOM 1736 C CA . ALA A 1 220 ? -13.203 0.223 8.886 1.00 98.81 220 ALA A CA 1
ATOM 1737 C C . ALA A 1 220 ? -13.565 1.719 8.829 1.00 98.81 220 ALA A C 1
ATOM 1739 O O . ALA A 1 220 ? -13.521 2.314 7.754 1.00 98.81 220 ALA A O 1
ATOM 1740 N N . SER A 1 221 ? -13.872 2.345 9.970 1.00 98.81 221 SER A N 1
ATOM 1741 C CA . SER A 1 221 ? -14.162 3.782 10.037 1.00 98.81 221 SER A CA 1
ATOM 1742 C C . SER A 1 221 ? -12.944 4.645 9.691 1.00 98.81 221 SER A C 1
ATOM 1744 O O . SER A 1 221 ? -13.091 5.661 9.013 1.00 98.81 221 SER A O 1
ATOM 1746 N N . LEU A 1 222 ? -11.745 4.261 10.140 1.00 98.81 222 LEU A N 1
ATOM 1747 C CA . LEU A 1 222 ? -10.504 4.981 9.827 1.00 98.81 222 LEU A CA 1
ATOM 1748 C C . LEU A 1 222 ? -10.151 4.858 8.338 1.00 98.81 222 LEU A C 1
ATOM 1750 O O . LEU A 1 222 ? -9.775 5.838 7.695 1.00 98.81 222 LEU A O 1
ATOM 1754 N N . LEU A 1 223 ? -10.335 3.667 7.767 1.00 98.81 223 LEU A N 1
ATOM 1755 C CA . LEU A 1 223 ? -10.143 3.422 6.338 1.00 98.81 223 LEU A CA 1
ATOM 1756 C C . LEU A 1 223 ? -11.152 4.210 5.495 1.00 98.81 223 LEU A C 1
ATOM 1758 O O . LEU A 1 223 ? -10.767 4.801 4.490 1.00 98.81 223 LEU A O 1
ATOM 1762 N N . GLU A 1 224 ? -12.415 4.295 5.919 1.00 98.62 224 GLU A N 1
ATOM 1763 C CA . GLU A 1 224 ? -13.439 5.109 5.252 1.00 98.62 224 GLU A CA 1
ATOM 1764 C C . GLU A 1 224 ? -13.102 6.602 5.281 1.00 98.62 224 GLU A C 1
ATOM 1766 O O . GLU A 1 224 ? -13.284 7.290 4.278 1.00 98.62 224 GLU A O 1
ATOM 1771 N N . GLN A 1 225 ? -12.561 7.103 6.394 1.00 98.19 225 GLN A N 1
ATOM 1772 C CA . GLN A 1 225 ? -12.130 8.496 6.508 1.00 98.19 225 GLN A CA 1
ATOM 1773 C C . GLN A 1 225 ? -11.034 8.844 5.488 1.00 98.19 225 GLN A C 1
ATOM 1775 O O . GLN A 1 225 ? -11.054 9.933 4.912 1.00 98.19 225 GLN A O 1
ATOM 1780 N N . VAL A 1 226 ? -10.084 7.933 5.258 1.00 98.38 226 VAL A N 1
ATOM 1781 C CA . VAL A 1 226 ? -8.948 8.164 4.353 1.00 98.38 226 VAL A CA 1
ATOM 1782 C C . VAL A 1 226 ? -9.328 7.881 2.899 1.00 98.38 226 VAL A C 1
ATOM 1784 O O . VAL A 1 226 ? -9.146 8.729 2.026 1.00 98.38 226 VAL A O 1
ATOM 1787 N N . TYR A 1 227 ? -9.883 6.703 2.631 1.00 98.44 227 TYR A N 1
ATOM 1788 C CA . TYR A 1 227 ? -10.100 6.185 1.280 1.00 98.44 227 TYR A CA 1
ATOM 1789 C C . TYR A 1 227 ? -11.500 6.452 0.727 1.00 98.44 227 TYR A C 1
ATOM 1791 O O . TYR A 1 227 ? -11.728 6.288 -0.473 1.00 98.44 227 TYR A O 1
ATOM 1799 N N . GLY A 1 228 ? -12.451 6.848 1.574 1.00 97.81 228 GLY A N 1
ATOM 1800 C CA . GLY A 1 228 ? -13.846 6.980 1.183 1.00 97.81 228 GLY A CA 1
ATOM 1801 C C . GLY A 1 228 ? -14.403 5.667 0.633 1.00 97.81 228 GLY A C 1
ATOM 1802 O O . GLY A 1 228 ? -14.033 4.568 1.050 1.00 97.81 228 GLY A O 1
ATOM 1803 N N . SER A 1 229 ? -15.297 5.771 -0.347 1.00 95.88 229 SER A N 1
ATOM 1804 C CA . SER A 1 229 ? -15.963 4.618 -0.958 1.00 95.88 229 SER A CA 1
ATOM 1805 C C . SER A 1 229 ? -15.235 4.040 -2.178 1.00 95.88 229 SER A C 1
ATOM 1807 O O . SER A 1 229 ? -15.727 3.053 -2.738 1.00 95.88 229 SER A O 1
ATOM 1809 N N . THR A 1 230 ? -14.071 4.583 -2.557 1.00 96.31 230 THR A N 1
ATOM 1810 C CA . THR A 1 230 ? -13.323 4.220 -3.773 1.00 96.31 230 THR A CA 1
ATOM 1811 C C . THR A 1 230 ? -13.091 2.718 -3.897 1.00 96.31 230 THR A C 1
ATOM 1813 O O . THR A 1 230 ? -12.879 2.017 -2.907 1.00 96.31 230 THR A O 1
ATOM 1816 N N . ARG A 1 231 ? -13.141 2.204 -5.127 1.00 95.75 231 ARG A N 1
ATOM 1817 C CA . ARG A 1 231 ? -12.881 0.800 -5.462 1.00 95.75 231 ARG A CA 1
ATOM 1818 C C . ARG A 1 231 ? -11.683 0.712 -6.393 1.00 95.75 231 ARG A C 1
ATOM 1820 O O . ARG A 1 231 ? -11.505 1.577 -7.242 1.00 95.75 231 ARG A O 1
ATOM 1827 N N . ILE A 1 232 ? -10.910 -0.359 -6.256 1.00 96.50 232 ILE A N 1
ATOM 1828 C CA . ILE A 1 232 ? -9.822 -0.683 -7.175 1.00 96.50 232 ILE A CA 1
ATOM 1829 C C . ILE A 1 232 ? -10.297 -1.842 -8.040 1.00 96.50 232 ILE A C 1
ATOM 1831 O O . ILE A 1 232 ? -10.556 -2.939 -7.546 1.00 96.50 232 ILE A O 1
ATOM 1835 N N . SER A 1 233 ? -10.421 -1.602 -9.341 1.00 94.56 233 SER A N 1
ATOM 1836 C CA . SER A 1 233 ? -10.622 -2.683 -10.301 1.00 94.56 233 SER A CA 1
ATOM 1837 C C . SER A 1 233 ? -9.361 -3.533 -10.351 1.00 94.56 233 SER A C 1
ATOM 1839 O O . SER A 1 233 ? -8.250 -3.004 -10.377 1.00 94.56 233 SER A O 1
ATOM 1841 N N . ARG A 1 234 ? -9.516 -4.853 -10.369 1.00 89.19 234 ARG A N 1
ATOM 1842 C CA . ARG A 1 234 ? -8.396 -5.796 -10.472 1.00 89.19 234 ARG A CA 1
ATOM 1843 C C . ARG A 1 234 ? -7.809 -5.752 -11.880 1.00 89.19 234 ARG A C 1
ATOM 1845 O O . ARG A 1 234 ? -8.543 -5.527 -12.843 1.00 89.19 234 ARG A O 1
ATOM 1852 N N . TYR A 1 235 ? -6.508 -5.997 -12.006 1.00 90.75 235 TYR A N 1
ATOM 1853 C CA . TYR A 1 235 ? -5.916 -6.235 -13.321 1.00 90.75 235 TYR A CA 1
ATOM 1854 C C . TYR A 1 235 ? -6.435 -7.566 -13.893 1.00 90.75 235 TYR A C 1
ATOM 1856 O O . TYR A 1 235 ? -6.772 -8.497 -13.152 1.00 90.75 235 TYR A O 1
ATOM 1864 N N . HIS A 1 236 ? -6.554 -7.657 -15.217 1.00 86.19 236 HIS A N 1
ATOM 1865 C CA . HIS A 1 236 ? -7.063 -8.863 -15.862 1.00 86.19 236 HIS A CA 1
ATOM 1866 C C . HIS A 1 236 ? -6.150 -10.064 -15.566 1.00 86.19 236 HIS A C 1
ATOM 1868 O O . HIS A 1 236 ? -4.945 -9.999 -15.768 1.00 86.19 236 HIS A O 1
ATOM 1874 N N . GLY A 1 237 ? -6.730 -11.171 -15.096 1.00 81.38 237 GLY A N 1
ATOM 1875 C CA . GLY A 1 237 ? -5.978 -12.376 -14.725 1.00 81.38 237 GLY A CA 1
ATOM 1876 C C . GLY A 1 237 ? -5.547 -12.435 -13.256 1.00 81.38 237 GLY A C 1
ATOM 1877 O O . GLY A 1 237 ? -5.098 -13.488 -12.806 1.00 81.38 237 GLY A O 1
ATOM 1878 N N . CYS A 1 238 ? -5.746 -11.366 -12.479 1.00 86.75 238 CYS A N 1
ATOM 1879 C CA . CYS A 1 238 ? -5.552 -11.418 -11.035 1.00 86.75 238 CYS A CA 1
ATOM 1880 C C . CYS A 1 238 ? -6.647 -12.232 -10.346 1.00 86.75 238 CYS A C 1
ATOM 1882 O O . CYS A 1 238 ? -7.840 -12.067 -10.609 1.00 86.75 238 CYS A O 1
ATOM 1884 N N . ALA A 1 239 ? -6.226 -13.129 -9.455 1.00 80.56 239 ALA A N 1
ATOM 1885 C CA . ALA A 1 239 ? -7.129 -14.004 -8.720 1.00 80.56 239 ALA A CA 1
ATOM 1886 C C . ALA A 1 239 ? -7.737 -13.332 -7.483 1.00 80.56 239 ALA A C 1
ATOM 1888 O O . ALA A 1 239 ? -8.782 -13.801 -7.020 1.00 80.56 239 ALA A O 1
ATOM 1889 N N . TYR A 1 240 ? -7.068 -12.306 -6.943 1.00 76.19 240 TYR A N 1
ATOM 1890 C CA . TYR A 1 240 ? -7.452 -11.564 -5.742 1.00 76.19 240 TYR A CA 1
ATOM 1891 C C . TYR A 1 240 ? -8.452 -10.466 -6.012 1.00 76.19 240 TYR A C 1
ATOM 1893 O O . TYR A 1 240 ? -8.527 -9.989 -7.165 1.00 76.19 240 TYR A O 1
#